Protein AF-A0A453D3Y8-F1 (afdb_monomer)

Sequence (271 aa):
DGGGDEEGGKVVGELAPGEIAVLLSMCWVMAWSGLAPRVSGGEEGGKGEPVLLPDVSHLVLSALVSAGAVADDDGVWGWEVSSAGKGVSVQEFTSWVISTVPGLGNCLSRYVQDRFRSSEADPAKESSVSTGNTTFDTSDAYLLTRGRAWSISLSVRNTLSEKFLSASVIGMDTEDLLYRSSLHGKGLSRFWSCVEGYKGPALILISAFSKAGSDNVDAGRKWGLGVLTEDGFENKDTFYGSSGFLCATYPIFRMLLPSGMTFVGYVLCHI

Organism: Aegilops tauschii subsp. strangulata (NCBI:txid200361)

Secondary structure (DSSP, 8-state):
-------------EE-HHHHHHHHHHHHHHHHGGGGGGTT-S-TT--PPP-PPPP-HHHHHHHHHHTTSS-SHHHHHT--TTS-PPPEEHHHHHHHHHHH-GGGGGHHHHHHHHHHHHHHS-SS---------PPP---TT-SS-HHHHHHHHHH--STHHHHHHHHHHH---GGG----HHHH-SSHHHHHHHHTT--S-EEEEEEEEE--SSS-GGG-EEEEEEEEESS----EEEEE-S-EEEEEEESS-EEE-------S-SEEE--

Mean predicted aligned error: 11.23 Å

pLDDT: mean 76.73, std 18.71, range [35.75, 95.5]

InterPro domains:
  IPR006571 TLDc domain [PF07534] (172-262)

Structure (mmCIF, N/CA/C/O backbone):
data_AF-A0A453D3Y8-F1
#
_entry.id   AF-A0A453D3Y8-F1
#
loop_
_atom_site.group_PDB
_atom_site.id
_atom_site.type_symbol
_atom_site.label_atom_id
_atom_site.label_alt_id
_atom_site.label_comp_id
_atom_site.label_asym_id
_atom_site.label_entity_id
_atom_site.label_seq_id
_atom_site.pdbx_PDB_ins_code
_atom_site.Cartn_x
_atom_site.Cartn_y
_atom_site.Cartn_z
_atom_site.occupancy
_atom_site.B_iso_or_equiv
_atom_site.auth_seq_id
_atom_site.auth_comp_id
_atom_site.auth_asym_id
_atom_site.auth_atom_id
_atom_site.pdbx_PDB_model_num
ATOM 1 N N . ASP A 1 1 ? 1.997 4.186 54.623 1.00 42.94 1 ASP A N 1
ATOM 2 C CA . ASP A 1 1 ? 1.214 3.168 53.915 1.00 42.94 1 ASP A CA 1
ATOM 3 C C . ASP A 1 1 ? 0.097 3.881 53.180 1.00 42.94 1 ASP A C 1
ATOM 5 O O . ASP A 1 1 ? -0.538 4.735 53.789 1.00 42.94 1 ASP A O 1
ATOM 9 N N . GLY A 1 2 ? -0.033 3.650 51.878 1.00 37.66 2 GLY A N 1
ATOM 10 C CA . GLY A 1 2 ? -0.912 4.424 50.995 1.00 37.66 2 GLY A CA 1
ATOM 11 C C . GLY A 1 2 ? -0.238 4.759 49.667 1.00 37.66 2 GLY A C 1
ATOM 12 O O . GLY A 1 2 ? -0.027 5.929 49.361 1.00 37.66 2 GLY A O 1
ATOM 13 N N . GLY A 1 3 ? 0.159 3.724 48.922 1.00 36.06 3 GLY A N 1
ATOM 14 C CA . GLY A 1 3 ? 0.506 3.860 47.511 1.00 36.06 3 GLY A CA 1
ATOM 15 C C . GLY A 1 3 ? -0.772 4.104 46.715 1.00 36.06 3 GLY A C 1
ATOM 16 O O . GLY A 1 3 ? -1.724 3.340 46.841 1.00 36.06 3 GLY A O 1
ATOM 17 N N . GLY A 1 4 ? -0.807 5.203 45.966 1.00 39.00 4 GLY A N 1
ATOM 18 C CA . GLY A 1 4 ? -1.858 5.456 44.992 1.00 39.00 4 GLY A CA 1
ATOM 19 C C . GLY A 1 4 ? -1.663 4.537 43.794 1.00 39.00 4 GLY A C 1
ATOM 20 O O . GLY A 1 4 ? -0.583 4.524 43.204 1.00 39.00 4 GLY A O 1
ATOM 21 N N . ASP A 1 5 ? -2.701 3.776 43.464 1.00 44.72 5 ASP A N 1
ATOM 22 C CA . ASP A 1 5 ? -2.803 3.046 42.208 1.00 44.72 5 ASP A CA 1
ATOM 23 C C . ASP A 1 5 ? -2.804 4.048 41.045 1.00 44.72 5 ASP A C 1
ATOM 25 O O . ASP A 1 5 ? -3.811 4.690 40.743 1.00 44.72 5 ASP A O 1
ATOM 29 N N . GLU A 1 6 ? -1.666 4.173 40.366 1.00 48.00 6 GLU A N 1
ATOM 30 C CA . GLU A 1 6 ? -1.619 4.624 38.976 1.00 48.00 6 GLU A CA 1
ATOM 31 C C . GLU A 1 6 ? -2.052 3.459 38.075 1.00 48.00 6 GLU A C 1
ATOM 33 O O . GLU A 1 6 ? -1.259 2.894 37.322 1.00 48.00 6 GLU A O 1
ATOM 38 N N . GLU A 1 7 ? -3.325 3.067 38.141 1.00 48.34 7 GLU A N 1
ATOM 39 C CA . GLU A 1 7 ? -3.899 2.189 37.122 1.00 48.34 7 GLU A CA 1
ATOM 40 C C . GLU A 1 7 ? -4.252 3.053 35.902 1.00 48.34 7 GLU A C 1
ATOM 42 O O . GLU A 1 7 ? -5.387 3.478 35.682 1.00 48.34 7 GLU A O 1
ATOM 47 N N . GLY A 1 8 ? -3.219 3.396 35.126 1.00 49.25 8 GLY A N 1
ATOM 48 C CA . GLY A 1 8 ? -3.374 4.027 33.821 1.00 49.25 8 GLY A CA 1
ATOM 49 C C . GLY A 1 8 ? -4.304 3.172 32.963 1.00 49.25 8 GLY A C 1
ATOM 50 O O . GLY A 1 8 ? -3.977 2.028 32.653 1.00 49.25 8 GLY A O 1
ATOM 51 N N . GLY A 1 9 ? -5.479 3.719 32.634 1.00 51.41 9 GLY A N 1
ATOM 52 C CA . GLY A 1 9 ? -6.609 3.004 32.039 1.00 51.41 9 GLY A CA 1
ATOM 53 C C . GLY A 1 9 ? -6.205 2.042 30.924 1.00 51.41 9 GLY A C 1
ATOM 54 O O . GLY A 1 9 ? -5.908 2.452 29.800 1.00 51.41 9 GLY A O 1
ATOM 55 N N . LYS A 1 10 ? -6.207 0.744 31.235 1.00 59.09 10 LYS A N 1
ATOM 56 C CA . LYS A 1 10 ? -5.952 -0.313 30.259 1.00 59.09 10 LYS A CA 1
ATOM 57 C C . LYS A 1 10 ? -7.093 -0.291 29.247 1.00 59.09 10 LYS A C 1
ATOM 59 O O . LYS A 1 10 ? -8.253 -0.443 29.617 1.00 59.09 10 LYS A O 1
ATOM 64 N N . VAL A 1 11 ? -6.780 -0.080 27.973 1.00 60.47 11 VAL A N 1
ATOM 65 C CA . VAL A 1 11 ? -7.781 -0.127 26.903 1.00 60.47 11 VAL A CA 1
ATOM 66 C C . VAL A 1 11 ? -8.260 -1.574 26.776 1.00 60.47 11 VAL A C 1
ATOM 68 O O . VAL A 1 11 ? -7.539 -2.431 26.268 1.00 60.47 11 VAL A O 1
ATOM 71 N N . VAL A 1 12 ? -9.450 -1.860 27.307 1.00 74.88 12 VAL A N 1
ATOM 72 C CA . VAL A 1 12 ? -10.084 -3.183 27.252 1.00 74.88 12 VAL A CA 1
ATOM 73 C C . VAL A 1 12 ? -11.019 -3.219 26.047 1.00 74.88 12 VAL A C 1
ATOM 75 O O . VAL A 1 12 ? -11.959 -2.434 25.968 1.00 74.88 12 VAL A O 1
ATOM 78 N N . GLY A 1 13 ? -10.754 -4.122 25.106 1.00 83.62 13 GLY A N 1
ATOM 79 C CA . GLY A 1 13 ? -11.597 -4.339 23.934 1.00 83.62 13 GLY A CA 1
ATOM 80 C C . GLY A 1 13 ? -10.924 -5.240 22.904 1.00 83.62 13 GLY A C 1
ATOM 81 O O . GLY A 1 13 ? -9.695 -5.255 22.789 1.00 83.62 13 GLY A O 1
ATOM 82 N N . GLU A 1 14 ? -11.739 -5.970 22.153 1.00 90.38 14 GLU A N 1
ATOM 83 C CA . GLU A 1 14 ? -11.329 -6.740 20.979 1.00 90.38 14 GLU A CA 1
ATOM 84 C C . GLU A 1 14 ? -12.048 -6.186 19.750 1.00 90.38 14 GLU A C 1
ATOM 86 O O . GLU A 1 14 ? -13.184 -5.729 19.851 1.00 90.38 14 GLU A O 1
ATOM 91 N N . LEU A 1 15 ? -11.367 -6.213 18.610 1.00 90.50 15 LEU A N 1
ATOM 92 C CA . LEU A 1 15 ? -11.889 -5.821 17.310 1.00 90.50 15 LEU A CA 1
ATOM 93 C C . LEU A 1 15 ? -12.029 -7.068 16.443 1.00 90.50 15 LEU A C 1
ATOM 95 O O . LEU A 1 15 ? -11.051 -7.779 16.191 1.00 90.50 15 LEU A O 1
ATOM 99 N N . ALA A 1 16 ? -13.239 -7.322 15.960 1.00 90.94 16 ALA A N 1
ATOM 100 C CA . ALA A 1 16 ? -13.485 -8.346 14.960 1.00 90.94 16 ALA A CA 1
ATOM 101 C C . ALA A 1 16 ? -12.912 -7.916 13.590 1.00 90.94 16 ALA A C 1
ATOM 103 O O . ALA A 1 16 ? -12.848 -6.720 13.290 1.00 90.94 16 ALA A O 1
ATOM 104 N N . PRO A 1 17 ? -12.558 -8.860 12.696 1.00 90.31 17 PRO A N 1
ATOM 105 C CA . PRO A 1 17 ? -12.027 -8.530 11.369 1.00 90.31 17 PRO A CA 1
ATOM 106 C C . PRO A 1 17 ? -12.910 -7.570 10.552 1.00 90.31 17 PRO A C 1
ATOM 108 O O . PRO A 1 17 ? -12.403 -6.665 9.889 1.00 90.31 17 PRO A O 1
ATOM 111 N N . GLY A 1 18 ? -14.235 -7.727 10.641 1.00 90.00 18 GLY A N 1
ATOM 112 C CA . GLY A 1 18 ? -15.192 -6.831 9.987 1.00 90.00 18 GLY A CA 1
ATOM 113 C C . GLY A 1 18 ? -15.178 -5.408 10.554 1.00 90.00 18 GLY A C 1
ATOM 114 O O . GLY A 1 18 ? -15.282 -4.447 9.797 1.00 90.00 18 GLY A O 1
ATOM 115 N N . GLU A 1 19 ? -14.980 -5.249 11.864 1.00 91.88 19 GLU A N 1
ATOM 116 C CA . GLU A 1 19 ? -14.872 -3.931 12.507 1.00 91.88 19 GLU A CA 1
ATOM 117 C C . GLU A 1 19 ? -13.584 -3.220 12.084 1.00 91.88 19 GLU A C 1
ATOM 119 O O . GLU A 1 19 ? -13.608 -2.025 11.790 1.00 91.88 19 GLU A O 1
ATOM 124 N N . ILE A 1 20 ? -12.479 -3.966 11.957 1.00 93.31 20 ILE A N 1
ATOM 125 C CA . ILE A 1 20 ? -11.224 -3.447 11.399 1.00 93.31 20 ILE A CA 1
ATOM 126 C C . ILE A 1 20 ? -11.443 -2.976 9.955 1.00 93.31 20 ILE A C 1
ATOM 128 O O . ILE A 1 20 ? -11.023 -1.874 9.603 1.00 93.31 20 ILE A O 1
ATOM 132 N N . ALA A 1 21 ? -12.131 -3.762 9.120 1.00 92.38 21 ALA A N 1
ATOM 133 C CA . ALA A 1 21 ? -12.419 -3.390 7.733 1.00 92.38 21 ALA A CA 1
ATOM 134 C C . ALA A 1 21 ? -13.265 -2.105 7.627 1.00 92.38 21 ALA A C 1
ATOM 136 O O . ALA A 1 21 ? -12.974 -1.233 6.801 1.00 92.38 21 ALA A O 1
ATOM 137 N N . VAL A 1 22 ? -14.283 -1.956 8.483 1.00 92.75 22 VAL A N 1
ATOM 138 C CA . VAL A 1 22 ? -15.116 -0.743 8.553 1.00 92.75 22 VAL A CA 1
ATOM 139 C C . VAL A 1 22 ? -14.291 0.456 9.014 1.00 92.75 22 VAL A C 1
ATOM 141 O O . VAL A 1 22 ? -14.337 1.501 8.366 1.00 92.75 22 VAL A O 1
ATOM 144 N N . LEU A 1 23 ? -13.488 0.307 10.073 1.00 94.62 23 LEU A N 1
ATOM 145 C CA . LEU A 1 23 ? -12.608 1.367 10.567 1.00 94.62 23 LEU A CA 1
ATOM 146 C C . LEU A 1 23 ? -11.634 1.836 9.481 1.00 94.62 23 LEU A C 1
ATOM 148 O O . LEU A 1 23 ? -11.499 3.035 9.246 1.00 94.62 23 LEU A O 1
ATOM 152 N N . LEU A 1 24 ? -10.992 0.899 8.781 1.00 95.50 24 LEU A N 1
ATOM 153 C CA . LEU A 1 24 ? -10.102 1.203 7.664 1.00 95.50 24 LEU A CA 1
ATOM 154 C C . LEU A 1 24 ? -10.844 1.963 6.555 1.00 95.50 24 LEU A C 1
ATOM 156 O O . LEU A 1 24 ? -10.376 3.005 6.102 1.00 95.50 24 LEU A O 1
ATOM 160 N N . SER A 1 25 ? -12.038 1.512 6.177 1.00 92.56 25 SER A N 1
ATOM 161 C CA . SER A 1 25 ? -12.865 2.191 5.171 1.00 92.56 25 SER A CA 1
ATOM 162 C C . SER A 1 25 ? -13.220 3.624 5.587 1.00 92.56 25 SER A C 1
ATOM 164 O O . SER A 1 25 ? -13.117 4.549 4.781 1.00 92.56 25 SER A O 1
ATOM 166 N N . MET A 1 26 ? -13.572 3.839 6.859 1.00 93.56 26 MET A N 1
ATOM 167 C CA . MET A 1 26 ? -13.830 5.174 7.410 1.00 93.56 26 MET A CA 1
ATOM 168 C C . MET A 1 26 ? -12.579 6.057 7.365 1.00 93.56 26 MET A C 1
ATOM 170 O O . MET A 1 26 ? -12.650 7.209 6.939 1.00 93.56 26 MET A O 1
ATOM 174 N N . CYS A 1 27 ? -11.424 5.524 7.771 1.00 95.25 27 CYS A N 1
ATOM 175 C CA . CYS A 1 27 ? -10.148 6.232 7.708 1.00 95.25 27 CYS A CA 1
ATOM 176 C C . CYS A 1 27 ? -9.771 6.617 6.278 1.00 95.25 27 CYS A C 1
ATOM 178 O O . CYS A 1 27 ? -9.293 7.730 6.060 1.00 95.25 27 CYS A O 1
ATOM 180 N N . TRP A 1 28 ? -10.018 5.739 5.307 1.00 94.44 28 TRP A N 1
ATOM 181 C CA . TRP A 1 28 ? -9.808 6.050 3.901 1.00 94.44 28 TRP A CA 1
ATOM 182 C C . TRP A 1 28 ? -10.674 7.235 3.462 1.00 94.44 28 TRP A C 1
ATOM 184 O O . TRP A 1 28 ? -10.126 8.226 2.985 1.00 94.44 28 TRP A O 1
ATOM 194 N N . VAL A 1 29 ? -11.991 7.193 3.715 1.00 91.25 29 VAL A N 1
ATOM 195 C CA . VAL A 1 29 ? -12.916 8.301 3.399 1.00 91.25 29 VAL A CA 1
ATOM 196 C C . VAL A 1 29 ? -12.469 9.616 4.038 1.00 91.25 29 VAL A C 1
ATOM 198 O O . VAL A 1 29 ? -12.440 10.651 3.374 1.00 91.25 29 VAL A O 1
ATOM 201 N N . MET A 1 30 ? -12.068 9.578 5.310 1.00 92.25 30 MET A N 1
ATOM 202 C CA . MET A 1 30 ? -11.547 10.752 6.015 1.00 92.25 30 MET A CA 1
ATOM 203 C C . MET A 1 30 ? -10.255 11.292 5.392 1.00 92.25 30 MET A C 1
ATOM 205 O O . MET A 1 30 ? -10.064 12.504 5.334 1.00 92.25 30 MET A O 1
ATOM 209 N N . ALA A 1 31 ? -9.368 10.416 4.916 1.00 90.69 31 ALA A N 1
ATOM 210 C CA . ALA A 1 31 ? -8.088 10.819 4.348 1.00 90.69 31 ALA A CA 1
ATOM 211 C C . ALA A 1 31 ? -8.240 11.569 3.019 1.00 90.69 31 ALA A C 1
ATOM 213 O O . ALA A 1 31 ? -7.494 12.517 2.776 1.00 90.69 31 ALA A O 1
ATOM 214 N N . TRP A 1 32 ? -9.185 11.167 2.161 1.00 85.69 32 TRP A N 1
ATOM 215 C CA . TRP A 1 32 ? -9.336 11.774 0.836 1.00 85.69 32 TRP A CA 1
ATOM 216 C C . TRP A 1 32 ? -10.454 12.807 0.715 1.00 85.69 32 TRP A C 1
ATOM 218 O O . TRP A 1 32 ? -10.525 13.478 -0.312 1.00 85.69 32 TRP A O 1
ATOM 228 N N . SER A 1 33 ? -11.301 13.006 1.727 1.00 81.19 33 SER A N 1
ATOM 229 C CA . SER A 1 33 ? -12.448 13.921 1.618 1.00 81.19 33 SER A CA 1
ATOM 230 C C . SER A 1 33 ? -12.075 15.353 1.207 1.00 81.19 33 SER A C 1
ATOM 232 O O . SER A 1 33 ? -12.865 16.019 0.545 1.00 81.19 33 SER A O 1
ATOM 234 N N . GLY A 1 34 ? -10.880 15.835 1.571 1.00 70.06 34 GLY A N 1
ATOM 235 C CA . GLY A 1 34 ? -10.374 17.151 1.155 1.00 70.06 34 GLY A CA 1
ATOM 236 C C . GLY A 1 34 ? -9.913 17.227 -0.308 1.00 70.06 34 GLY A C 1
ATOM 237 O O . GLY A 1 34 ? -9.811 18.316 -0.866 1.00 70.06 34 GLY A O 1
ATOM 238 N N . LEU A 1 35 ? -9.669 16.085 -0.962 1.00 69.00 35 LEU A N 1
ATOM 239 C CA . LEU A 1 35 ? -9.285 15.988 -2.379 1.00 69.00 35 LEU A CA 1
ATOM 240 C C . LEU A 1 35 ? -10.500 16.046 -3.327 1.00 69.00 35 LEU A C 1
ATOM 242 O O . LEU A 1 35 ? -10.333 16.260 -4.530 1.00 69.00 35 LEU A O 1
ATOM 246 N N . ALA A 1 36 ? -11.721 15.915 -2.790 1.00 55.84 36 ALA A N 1
ATOM 247 C CA . ALA A 1 36 ? -12.983 15.879 -3.532 1.00 55.84 36 ALA A CA 1
ATOM 248 C C . ALA A 1 36 ? -13.222 17.037 -4.535 1.00 55.84 36 ALA A C 1
ATOM 250 O O . ALA A 1 36 ? -13.780 16.758 -5.597 1.00 55.84 36 ALA A O 1
ATOM 251 N N . PRO A 1 37 ? -12.756 18.292 -4.330 1.00 47.41 37 PRO A N 1
ATOM 252 C CA . PRO A 1 37 ? -12.982 19.360 -5.310 1.00 47.41 37 PRO A CA 1
ATOM 253 C C . PRO A 1 37 ? -12.227 19.178 -6.636 1.00 47.41 37 PRO A C 1
ATOM 255 O O . PRO A 1 37 ? -12.495 19.907 -7.588 1.00 47.41 37 PRO A O 1
ATOM 258 N N . ARG A 1 38 ? -11.256 18.252 -6.716 1.00 45.62 38 ARG A N 1
ATOM 259 C CA . ARG A 1 38 ? -10.439 18.034 -7.925 1.00 45.62 38 ARG A CA 1
ATOM 260 C C . ARG A 1 38 ? -10.884 16.852 -8.783 1.00 45.62 38 ARG A C 1
ATOM 262 O O . ARG A 1 38 ? -10.429 16.738 -9.914 1.00 45.62 38 ARG A O 1
ATOM 269 N N . VAL A 1 39 ? -11.788 16.011 -8.280 1.00 44.38 39 VAL A N 1
ATOM 270 C CA . VAL A 1 39 ? -12.269 14.810 -8.989 1.00 44.38 39 VAL A CA 1
ATOM 271 C C . VAL A 1 39 ? -13.438 15.132 -9.938 1.00 44.38 39 VAL A C 1
ATOM 273 O O . VAL A 1 39 ? -13.737 14.354 -10.834 1.00 44.38 39 VAL A O 1
ATOM 276 N N . SER A 1 40 ? -14.056 16.314 -9.819 1.00 36.25 40 SER A N 1
ATOM 277 C CA . SER A 1 40 ? -15.162 16.771 -10.681 1.00 36.25 40 SER A CA 1
ATOM 278 C C . SER A 1 40 ? -14.764 17.862 -11.689 1.00 36.25 40 SER A C 1
ATOM 280 O O . SER A 1 40 ? -15.615 18.611 -12.160 1.00 36.25 40 SER A O 1
ATOM 282 N N . GLY A 1 41 ? -13.471 18.014 -11.989 1.00 35.97 41 GLY A N 1
ATOM 283 C CA . GLY A 1 41 ? -12.942 19.060 -12.876 1.00 35.97 41 GLY A CA 1
ATOM 284 C C . GLY A 1 41 ? -13.103 18.793 -14.377 1.00 35.97 41 GLY A C 1
ATOM 285 O O . GLY A 1 41 ? -12.298 19.296 -15.155 1.00 35.97 41 GLY A O 1
ATOM 286 N N . GLY A 1 42 ? -14.092 17.997 -14.784 1.00 38.09 42 GLY A N 1
ATOM 287 C CA . GLY A 1 42 ? -14.379 17.678 -16.180 1.00 38.09 42 GLY A CA 1
ATOM 288 C C . GLY A 1 42 ? -15.878 17.749 -16.449 1.00 38.09 42 GLY A C 1
ATOM 289 O O . GLY A 1 42 ? -16.627 16.921 -15.949 1.00 38.09 42 GLY A O 1
ATOM 290 N N . GLU A 1 43 ? -16.257 18.747 -17.246 1.00 35.75 43 GLU A N 1
ATOM 291 C CA . GLU A 1 43 ? -17.561 18.963 -17.888 1.00 35.75 43 GLU A CA 1
ATOM 292 C C . GLU A 1 43 ? -18.754 19.330 -16.983 1.00 35.75 43 GLU A C 1
ATOM 294 O O . GLU A 1 43 ? -19.282 18.547 -16.191 1.00 35.75 43 GLU A O 1
ATOM 299 N N . GLU A 1 44 ? -19.241 20.562 -17.186 1.00 38.47 44 GLU A N 1
ATOM 300 C CA . GLU A 1 44 ? -20.612 20.966 -16.873 1.00 38.47 44 GLU A CA 1
ATOM 301 C C . GLU A 1 44 ? -21.593 19.891 -17.373 1.00 38.47 44 GLU A C 1
ATOM 303 O O . GLU A 1 44 ? -21.812 19.739 -18.571 1.00 38.47 44 GLU A O 1
ATOM 308 N N . GLY A 1 45 ? -22.187 19.139 -16.441 1.00 37.97 45 GLY A N 1
ATOM 309 C CA . GLY A 1 45 ? -23.284 18.206 -16.719 1.00 37.97 45 GLY A CA 1
ATOM 310 C C . GLY A 1 45 ? -22.980 16.713 -16.550 1.00 37.97 45 GLY A C 1
ATOM 311 O O . GLY A 1 45 ? -23.909 15.910 -16.645 1.00 37.97 45 GLY A O 1
ATOM 312 N N . GLY A 1 46 ? -21.740 16.312 -16.254 1.00 37.53 46 GLY A N 1
ATOM 313 C CA . GLY A 1 46 ? -21.392 14.904 -16.036 1.00 37.53 46 GLY A CA 1
ATOM 314 C C . GLY A 1 46 ? -21.736 14.405 -14.627 1.00 37.53 46 GLY A C 1
ATOM 315 O O . GLY A 1 46 ? -21.251 14.944 -13.634 1.00 37.53 46 GLY A O 1
ATOM 316 N N . LYS A 1 47 ? -22.540 13.337 -14.509 1.00 41.94 47 LYS A N 1
ATOM 317 C CA . LYS A 1 47 ? -22.612 12.526 -13.277 1.00 41.94 47 LYS A CA 1
ATOM 318 C C . LYS A 1 47 ? -21.190 12.051 -12.955 1.00 41.94 47 LYS A C 1
ATOM 320 O O . LYS A 1 47 ? -20.663 11.230 -13.698 1.00 41.94 47 LYS A O 1
ATOM 325 N N . GLY A 1 48 ? -20.585 12.564 -11.882 1.00 51.09 48 GLY A N 1
ATOM 326 C CA . GLY A 1 48 ? -19.267 12.109 -11.433 1.00 51.09 48 GLY A CA 1
ATOM 327 C C . GLY A 1 48 ? -19.250 10.590 -11.261 1.00 51.09 48 GLY A C 1
ATOM 328 O O . GLY A 1 48 ? -20.221 10.018 -10.752 1.00 51.09 48 GLY A O 1
ATOM 329 N N . GLU A 1 49 ? -18.182 9.938 -11.723 1.00 54.88 49 GLU A N 1
ATOM 330 C CA . GLU A 1 49 ? -18.037 8.494 -11.554 1.00 54.88 49 GLU A CA 1
ATOM 331 C C . GLU A 1 49 ? -18.103 8.113 -10.067 1.00 54.88 49 GLU A C 1
ATOM 333 O O . GLU A 1 49 ? -17.557 8.823 -9.213 1.00 54.88 49 GLU A O 1
ATOM 338 N N . PRO A 1 50 ? -18.772 6.995 -9.729 1.00 63.47 50 PRO A N 1
ATOM 339 C CA . PRO A 1 50 ? -18.849 6.541 -8.355 1.00 63.47 50 PRO A CA 1
ATOM 340 C C . PRO A 1 50 ? -17.450 6.175 -7.856 1.00 63.47 50 PRO A C 1
ATOM 342 O O . PRO A 1 50 ? -16.755 5.332 -8.423 1.00 63.47 50 PRO A O 1
ATOM 345 N N . VAL A 1 51 ? -17.046 6.793 -6.750 1.00 72.44 51 VAL A N 1
ATOM 346 C CA . VAL A 1 51 ? -15.801 6.454 -6.063 1.00 72.44 51 VAL A CA 1
ATOM 347 C C . VAL A 1 51 ? -15.907 5.019 -5.527 1.00 72.44 51 VAL A C 1
ATOM 349 O O . VAL A 1 51 ? -16.702 4.753 -4.624 1.00 72.44 51 VAL A O 1
ATOM 352 N N . LEU A 1 52 ? -15.127 4.092 -6.098 1.00 80.88 52 LEU A N 1
ATOM 353 C CA . LEU A 1 52 ? -15.080 2.691 -5.662 1.00 80.88 52 LEU A CA 1
ATOM 354 C C . LEU A 1 52 ? -14.294 2.555 -4.358 1.00 80.88 52 LEU A C 1
ATOM 356 O O . LEU A 1 52 ? -13.199 3.110 -4.234 1.00 80.88 52 LEU A O 1
ATOM 360 N N . LEU A 1 53 ? -14.843 1.785 -3.417 1.00 84.94 53 LEU A N 1
ATOM 361 C CA . LEU A 1 53 ? -14.191 1.486 -2.149 1.00 84.94 53 LEU A CA 1
ATOM 362 C C . LEU A 1 53 ? -12.954 0.602 -2.402 1.00 84.94 53 LEU A C 1
ATOM 364 O O . LEU A 1 53 ? -13.068 -0.406 -3.106 1.00 84.94 53 LEU A O 1
ATOM 368 N N . PRO A 1 54 ? -11.776 0.948 -1.853 1.00 89.31 54 PRO A N 1
ATOM 369 C CA . PRO A 1 54 ? -10.597 0.108 -1.980 1.00 89.31 54 PRO A CA 1
ATOM 370 C C . PRO A 1 54 ? -10.804 -1.223 -1.253 1.00 89.31 54 PRO A C 1
ATOM 372 O O . PRO A 1 54 ? -11.341 -1.261 -0.147 1.00 89.31 54 PRO A O 1
ATOM 375 N N . ASP A 1 55 ? -10.314 -2.313 -1.841 1.00 89.69 55 ASP A N 1
ATOM 376 C CA . ASP A 1 55 ? -10.173 -3.577 -1.120 1.00 89.69 55 ASP A CA 1
ATOM 377 C C . ASP A 1 55 ? -9.113 -3.431 -0.014 1.00 89.69 55 ASP A C 1
ATOM 379 O O . ASP A 1 55 ? -7.962 -3.086 -0.284 1.00 89.69 55 ASP A O 1
ATOM 383 N N . VAL A 1 56 ? -9.508 -3.669 1.236 1.00 92.25 56 VAL A N 1
ATOM 384 C CA . VAL A 1 56 ? -8.651 -3.556 2.429 1.00 92.25 56 VAL A CA 1
ATOM 385 C C . VAL A 1 56 ? -8.330 -4.913 3.055 1.00 92.25 56 VAL A C 1
ATOM 387 O O . VAL A 1 56 ? -7.737 -4.970 4.133 1.00 92.25 56 VAL A O 1
ATOM 390 N N . SER A 1 57 ? -8.693 -6.014 2.391 1.00 90.75 57 SER A N 1
ATOM 391 C CA . SER A 1 57 ? -8.540 -7.380 2.905 1.00 90.75 57 SER A CA 1
ATOM 392 C C . SER A 1 57 ? -7.098 -7.690 3.319 1.00 90.75 57 SER A C 1
ATOM 394 O O . SER A 1 57 ? -6.857 -8.264 4.380 1.00 90.75 57 SER A O 1
ATOM 396 N N . HIS A 1 58 ? -6.118 -7.223 2.543 1.00 91.50 58 HIS A N 1
ATOM 397 C CA . HIS A 1 58 ? -4.688 -7.406 2.818 1.00 91.50 58 HIS A CA 1
ATOM 398 C C . HIS A 1 58 ? -4.180 -6.625 4.042 1.00 91.50 58 HIS A C 1
ATOM 400 O O . HIS A 1 58 ? -3.198 -7.040 4.663 1.00 91.50 58 HIS A O 1
ATOM 406 N N . LEU A 1 59 ? -4.833 -5.516 4.415 1.00 94.56 59 LEU A N 1
ATOM 407 C CA . LEU A 1 59 ? -4.550 -4.774 5.652 1.00 94.56 59 LEU A CA 1
ATOM 408 C C . LEU A 1 59 ? -5.187 -5.447 6.869 1.00 94.56 59 LEU A C 1
ATOM 410 O O . LEU A 1 59 ? -4.536 -5.570 7.903 1.00 94.56 59 LEU A O 1
ATOM 414 N N . VAL A 1 60 ? -6.428 -5.921 6.741 1.00 93.50 60 VAL A N 1
ATOM 415 C CA . VAL A 1 60 ? -7.110 -6.659 7.816 1.00 93.50 60 VAL A CA 1
ATOM 416 C C . VAL A 1 60 ? -6.332 -7.932 8.150 1.00 93.50 60 VAL A C 1
ATOM 418 O O . VAL A 1 60 ? -6.006 -8.172 9.312 1.00 93.50 60 VAL A O 1
ATOM 421 N N . LEU A 1 61 ? -5.948 -8.703 7.130 1.00 91.50 61 LEU A N 1
ATOM 422 C CA . LEU A 1 61 ? -5.137 -9.905 7.307 1.00 91.50 61 LEU A CA 1
ATOM 423 C C . LEU A 1 61 ? -3.754 -9.587 7.895 1.00 91.50 61 LEU A C 1
ATOM 425 O O . LEU A 1 61 ? -3.258 -10.331 8.737 1.00 91.50 61 LEU A O 1
ATOM 429 N N . SER A 1 62 ? -3.156 -8.449 7.523 1.00 93.19 62 SER A N 1
ATOM 430 C CA . SER A 1 62 ? -1.913 -7.963 8.138 1.00 93.19 62 SER A CA 1
ATOM 431 C C . SER A 1 62 ? -2.045 -7.737 9.641 1.00 93.19 62 SER A C 1
ATOM 433 O O . SER A 1 62 ? -1.197 -8.201 10.406 1.00 93.19 62 SER A O 1
ATOM 435 N N . ALA A 1 63 ? -3.120 -7.075 10.074 1.00 93.56 63 ALA A N 1
ATOM 436 C CA . ALA A 1 63 ? -3.377 -6.831 11.488 1.00 93.56 63 ALA A CA 1
ATOM 437 C C . ALA A 1 63 ? -3.582 -8.143 12.263 1.00 93.56 63 ALA A C 1
ATOM 439 O O . ALA A 1 63 ? -2.992 -8.330 13.328 1.00 93.56 63 ALA A O 1
ATOM 440 N N . LEU A 1 64 ? -4.352 -9.081 11.699 1.00 91.38 64 LEU A N 1
ATOM 441 C CA . LEU A 1 64 ? -4.617 -10.389 12.306 1.00 91.38 64 LEU A CA 1
ATOM 442 C C . LEU A 1 64 ? -3.344 -11.227 12.472 1.00 91.38 64 LEU A C 1
ATOM 444 O O . LEU A 1 64 ? -3.108 -11.792 13.540 1.00 91.38 64 LEU A O 1
ATOM 448 N N . VAL A 1 65 ? -2.502 -11.283 11.439 1.00 91.00 65 VAL A N 1
ATOM 449 C CA . VAL A 1 65 ? -1.223 -12.008 11.487 1.00 91.00 65 VAL A CA 1
ATOM 450 C C . VAL A 1 65 ? -0.262 -11.347 12.470 1.00 91.00 65 VAL A C 1
ATOM 452 O O . VAL A 1 65 ? 0.407 -12.037 13.235 1.00 91.00 65 VAL A O 1
ATOM 455 N N . SER A 1 66 ? -0.224 -10.012 12.518 1.00 90.94 66 SER A N 1
ATOM 456 C CA . SER A 1 66 ? 0.606 -9.287 13.485 1.00 90.94 66 SER A CA 1
ATOM 457 C C . SER A 1 66 ? 0.200 -9.545 14.940 1.00 90.94 66 SER A C 1
ATOM 459 O O . SER A 1 66 ? 1.056 -9.475 15.818 1.00 90.94 66 SER A O 1
ATOM 461 N N . ALA A 1 67 ? -1.077 -9.836 15.193 1.00 89.69 67 ALA A N 1
ATOM 462 C CA . ALA A 1 67 ? -1.604 -10.198 16.507 1.00 89.69 67 ALA A CA 1
ATOM 463 C C . ALA A 1 67 ? -1.515 -11.707 16.813 1.00 89.69 67 ALA A C 1
ATOM 465 O O . ALA A 1 67 ? -1.942 -12.155 17.873 1.00 89.69 67 ALA A O 1
ATOM 466 N N . GLY A 1 68 ? -1.017 -12.526 15.878 1.00 85.06 68 GLY A N 1
ATOM 467 C CA . GLY A 1 68 ? -1.026 -13.985 16.013 1.00 85.06 68 GLY A CA 1
ATOM 468 C C . GLY A 1 68 ? -2.433 -14.602 16.011 1.00 85.06 68 GLY A C 1
ATOM 469 O O . GLY A 1 68 ? -2.603 -15.742 16.442 1.00 85.06 68 GLY A O 1
ATOM 470 N N . ALA A 1 69 ? -3.449 -13.868 15.542 1.00 82.44 69 ALA A N 1
ATOM 471 C CA . ALA A 1 69 ? -4.817 -14.369 15.392 1.00 82.44 69 ALA A CA 1
ATOM 472 C C . ALA A 1 69 ? -4.950 -15.339 14.203 1.00 82.44 69 ALA A C 1
ATOM 474 O O . ALA A 1 69 ? -5.818 -16.210 14.215 1.00 82.44 69 ALA A O 1
ATOM 475 N N . VAL A 1 70 ? -4.059 -15.217 13.213 1.00 79.69 70 VAL A N 1
ATOM 476 C CA . VAL A 1 70 ? -3.854 -16.175 12.117 1.00 79.69 70 VAL A CA 1
ATOM 477 C C . VAL A 1 70 ? -2.435 -16.721 12.257 1.00 79.69 70 VAL A C 1
ATOM 479 O O . VAL A 1 70 ? -1.472 -15.962 12.166 1.00 79.69 70 VAL A O 1
ATOM 482 N N . ALA A 1 71 ? -2.321 -18.012 12.574 1.00 67.06 71 ALA A N 1
ATOM 483 C CA . ALA A 1 71 ? -1.087 -18.601 13.095 1.00 67.06 71 ALA A CA 1
ATOM 484 C C . ALA A 1 71 ? -0.234 -19.338 12.049 1.00 67.06 71 ALA A C 1
ATOM 486 O O . ALA A 1 71 ? 0.965 -19.504 12.270 1.00 67.06 71 ALA A O 1
ATOM 487 N N . ASP A 1 72 ? -0.817 -19.785 10.936 1.00 72.88 72 ASP A N 1
ATOM 488 C CA . ASP A 1 72 ? -0.135 -20.584 9.919 1.00 72.88 72 ASP A CA 1
ATOM 489 C C . ASP A 1 72 ? -0.318 -20.028 8.500 1.00 72.88 72 ASP A C 1
ATOM 491 O O . ASP A 1 72 ? -1.227 -19.246 8.211 1.00 72.88 72 ASP A O 1
ATOM 495 N N . ASP A 1 73 ? 0.583 -20.434 7.600 1.00 72.31 73 ASP A N 1
ATOM 496 C CA . ASP A 1 73 ? 0.527 -20.043 6.191 1.00 72.31 73 ASP A CA 1
ATOM 497 C C . ASP A 1 73 ? -0.811 -20.465 5.568 1.00 72.31 73 ASP A C 1
ATOM 499 O O . ASP A 1 73 ? -1.403 -19.709 4.805 1.00 72.31 73 ASP A O 1
ATOM 503 N N . ASP A 1 74 ? -1.325 -21.645 5.913 1.00 69.38 74 ASP A N 1
ATOM 504 C CA . ASP A 1 74 ? -2.590 -22.162 5.383 1.00 69.38 74 ASP A CA 1
ATOM 505 C C . ASP A 1 74 ? -3.779 -21.268 5.767 1.00 69.38 74 ASP A C 1
ATOM 507 O O . ASP A 1 74 ? -4.620 -20.969 4.915 1.00 69.38 74 ASP A O 1
ATOM 511 N N . GLY A 1 75 ? -3.798 -20.752 6.998 1.00 70.19 75 GLY A N 1
ATOM 512 C CA . GLY A 1 75 ? -4.766 -19.772 7.467 1.00 70.19 75 GLY A CA 1
ATOM 513 C C . GLY A 1 75 ? -4.659 -18.424 6.758 1.00 70.19 75 GLY A C 1
ATOM 514 O O . GLY A 1 75 ? -5.678 -17.774 6.573 1.00 70.19 75 GLY A O 1
ATOM 515 N N . VAL A 1 76 ? -3.473 -18.015 6.297 1.00 75.88 76 VAL A N 1
ATOM 516 C CA . VAL A 1 76 ? -3.290 -16.791 5.490 1.00 75.88 76 VAL A CA 1
ATOM 517 C C . VAL A 1 76 ? -3.888 -16.951 4.090 1.00 75.88 76 VAL A C 1
ATOM 519 O O . VAL A 1 76 ? -4.518 -16.029 3.576 1.00 75.88 76 VAL A O 1
ATOM 522 N N . TRP A 1 77 ? -3.693 -18.111 3.459 1.00 73.06 77 TRP A N 1
ATOM 523 C CA . TRP A 1 77 ? -4.134 -18.359 2.081 1.00 73.06 77 TRP A CA 1
ATOM 524 C C . TRP A 1 77 ? -5.616 -18.727 1.961 1.00 73.06 77 TRP A C 1
ATOM 526 O O . TRP A 1 77 ? -6.197 -18.516 0.900 1.00 73.06 77 TRP A O 1
ATOM 536 N N . GLY A 1 78 ? -6.218 -19.272 3.021 1.00 66.62 78 GLY A N 1
ATOM 537 C CA . GLY A 1 78 ? -7.644 -19.610 3.088 1.00 66.62 78 GLY A CA 1
ATOM 538 C C . GLY A 1 78 ? -8.526 -18.535 3.728 1.00 66.62 78 GLY A C 1
ATOM 539 O O . GLY A 1 78 ? -9.694 -18.803 4.003 1.00 66.62 78 GLY A O 1
ATOM 540 N N . TRP A 1 79 ? -7.979 -17.353 4.026 1.00 70.19 79 TRP A N 1
ATOM 541 C CA . TRP A 1 79 ? -8.698 -16.327 4.772 1.00 70.19 79 TRP A CA 1
ATOM 542 C C . TRP A 1 79 ? -9.705 -15.558 3.909 1.00 70.19 79 TRP A C 1
ATOM 544 O O . TRP A 1 79 ? -9.353 -14.995 2.873 1.00 70.19 79 TRP A O 1
ATOM 554 N N . GLU A 1 80 ? -10.936 -15.443 4.409 1.00 64.56 80 GLU A N 1
ATOM 555 C CA . GLU A 1 80 ? -11.946 -14.513 3.903 1.00 64.56 80 GLU A CA 1
ATOM 556 C C . GLU A 1 80 ? -12.396 -13.556 5.012 1.00 64.56 80 GLU A C 1
ATOM 558 O O . GLU A 1 80 ? -12.585 -13.969 6.157 1.00 64.56 80 GLU A O 1
ATOM 563 N N . VAL A 1 81 ? -12.663 -12.292 4.666 1.00 58.94 81 VAL A N 1
ATOM 564 C CA . VAL A 1 81 ? -13.181 -11.271 5.604 1.00 58.94 81 VAL A CA 1
ATOM 565 C C . VAL A 1 81 ? -14.499 -11.718 6.260 1.00 58.94 81 VAL A C 1
ATOM 567 O O . VAL A 1 81 ? -14.764 -11.390 7.415 1.00 58.94 81 VAL A O 1
ATOM 570 N N . SER A 1 82 ? -15.321 -12.480 5.529 1.00 56.41 82 SER A N 1
ATOM 571 C CA . SER A 1 82 ? -16.597 -13.069 5.967 1.00 56.41 82 SER A CA 1
ATOM 572 C C . SER A 1 82 ? -16.441 -14.251 6.924 1.00 56.41 82 SER A C 1
ATOM 574 O O . SER A 1 82 ? -17.412 -14.629 7.583 1.00 56.41 82 SER A O 1
ATOM 576 N N . SER A 1 83 ? -15.252 -14.853 7.008 1.00 58.19 83 SER A N 1
ATOM 577 C CA . SER A 1 83 ? -14.990 -15.945 7.941 1.00 58.19 83 SER A CA 1
ATOM 578 C C . SER A 1 83 ? -14.802 -15.372 9.349 1.00 58.19 83 SER A C 1
ATOM 580 O O . SER A 1 83 ? -14.016 -14.449 9.567 1.00 58.19 83 SER A O 1
ATOM 582 N N . ALA A 1 84 ? -15.571 -15.874 10.317 1.00 52.94 84 ALA A N 1
ATOM 583 C CA . ALA A 1 84 ? -15.520 -15.431 11.708 1.00 52.94 84 ALA A CA 1
ATOM 584 C C . ALA A 1 84 ? -14.169 -15.812 12.344 1.00 52.94 84 ALA A C 1
ATOM 586 O O . ALA A 1 84 ? -14.024 -16.873 12.949 1.00 52.94 84 ALA A O 1
ATOM 587 N N . GLY A 1 85 ? -13.160 -14.963 12.153 1.00 64.19 85 GLY A N 1
ATOM 588 C CA . GLY A 1 85 ? -11.842 -15.097 12.763 1.00 64.19 85 GLY A CA 1
ATOM 589 C C . GLY A 1 85 ? -11.823 -14.605 14.210 1.00 64.19 85 GLY A C 1
ATOM 590 O O . GLY A 1 85 ? -12.641 -13.776 14.614 1.00 64.19 85 GLY A O 1
ATOM 591 N N . LYS A 1 86 ? -10.857 -15.101 14.989 1.00 75.25 86 LYS A N 1
ATOM 592 C CA . LYS A 1 86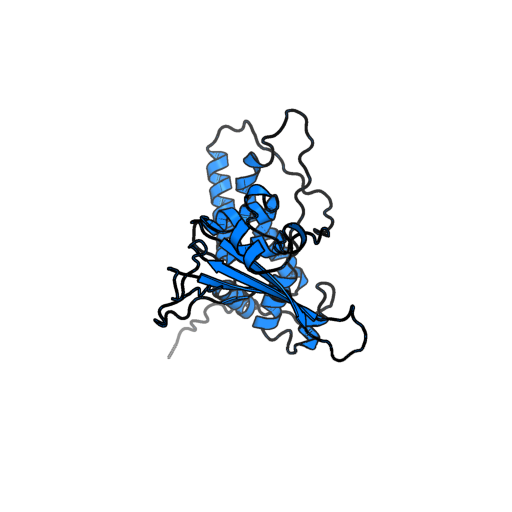 ? -10.543 -14.582 16.326 1.00 75.25 86 LYS A CA 1
ATOM 593 C C . LYS A 1 86 ? -10.265 -13.072 16.237 1.00 75.25 86 LYS A C 1
ATOM 595 O O . LYS A 1 86 ? -9.521 -12.642 15.356 1.00 75.25 86 LYS A O 1
ATOM 600 N N . GLY A 1 87 ? -10.875 -12.287 17.126 1.00 82.56 87 GLY A N 1
ATOM 601 C CA . GLY A 1 87 ? -10.649 -10.844 17.207 1.00 82.56 87 GLY A CA 1
ATOM 602 C C . GLY A 1 87 ? -9.220 -10.490 17.632 1.00 82.56 87 GLY A C 1
ATOM 603 O O . GLY A 1 87 ? -8.470 -11.336 18.123 1.00 82.56 87 GLY A O 1
ATOM 604 N N . VAL A 1 88 ? -8.850 -9.226 17.434 1.00 90.00 88 VAL A N 1
ATOM 605 C CA . VAL A 1 88 ? -7.553 -8.655 17.830 1.00 90.00 88 VAL A CA 1
ATOM 606 C C . VAL A 1 88 ? -7.777 -7.681 18.974 1.00 90.00 88 VAL A C 1
ATOM 608 O O . VAL A 1 88 ? -8.678 -6.848 18.891 1.00 90.00 88 VAL A O 1
ATOM 611 N N . SER A 1 89 ? -6.966 -7.728 20.032 1.00 92.44 89 SER A N 1
ATOM 612 C CA . SER A 1 89 ? -7.094 -6.728 21.095 1.00 92.44 89 SER A CA 1
ATOM 613 C C . SER A 1 89 ? -6.778 -5.324 20.567 1.00 92.44 89 SER A C 1
ATOM 615 O O . SER A 1 89 ? -5.926 -5.139 19.693 1.00 92.44 89 SER A O 1
ATOM 617 N N . VAL A 1 90 ? -7.416 -4.292 21.124 1.00 92.19 90 VAL A N 1
ATOM 618 C CA . VAL A 1 90 ? -7.151 -2.899 20.709 1.00 92.19 90 VAL A CA 1
ATOM 619 C C . VAL A 1 90 ? -5.667 -2.535 20.870 1.00 92.19 90 VAL A C 1
ATOM 621 O O . VAL A 1 90 ? -5.121 -1.776 20.066 1.00 92.19 90 VAL A O 1
ATOM 624 N N . GLN A 1 91 ? -4.983 -3.109 21.865 1.00 91.62 91 GLN A N 1
ATOM 625 C CA . GLN A 1 91 ? -3.549 -2.913 22.077 1.00 91.62 91 GLN A CA 1
ATOM 626 C C . GLN A 1 91 ? -2.704 -3.495 20.932 1.00 91.62 91 GLN A C 1
ATOM 628 O O . GLN A 1 91 ? -1.816 -2.811 20.420 1.00 91.62 91 GLN A O 1
ATOM 633 N N . GLU A 1 92 ? -2.979 -4.729 20.508 1.00 93.94 92 GLU A N 1
ATOM 634 C CA . GLU A 1 92 ? -2.284 -5.372 19.383 1.00 93.94 92 GLU A CA 1
ATOM 635 C C . GLU A 1 92 ? -2.552 -4.634 18.073 1.00 93.94 92 GLU A C 1
ATOM 637 O O . GLU A 1 92 ? -1.616 -4.355 17.322 1.00 93.94 92 GLU A O 1
ATOM 642 N N . PHE A 1 93 ? -3.806 -4.233 17.840 1.00 94.31 93 PHE A N 1
ATOM 643 C CA . PHE A 1 93 ? -4.171 -3.438 16.672 1.00 94.31 93 PHE A CA 1
ATOM 644 C C . PHE A 1 93 ? -3.429 -2.097 16.653 1.00 94.31 93 PHE A C 1
ATOM 646 O O . PHE A 1 93 ? -2.843 -1.723 15.640 1.00 94.31 93 PHE A O 1
ATOM 653 N N . THR A 1 94 ? -3.372 -1.395 17.787 1.00 93.50 94 THR A N 1
ATOM 654 C CA . THR A 1 94 ? -2.643 -0.122 17.905 1.00 93.50 94 THR A CA 1
ATOM 655 C C . THR A 1 94 ? -1.146 -0.308 17.637 1.00 93.50 94 THR A C 1
ATOM 657 O O . THR A 1 94 ? -0.540 0.490 16.922 1.00 93.50 94 THR A O 1
ATOM 660 N N . SER A 1 95 ? -0.546 -1.384 18.154 1.00 94.12 95 SER A N 1
ATOM 661 C CA . SER A 1 95 ? 0.859 -1.722 17.894 1.00 94.12 95 SER A CA 1
ATOM 662 C C . SER A 1 95 ? 1.117 -2.001 16.405 1.00 94.12 95 SER A C 1
ATOM 664 O O . SER A 1 95 ? 2.092 -1.507 15.826 1.00 94.12 95 SER A O 1
ATOM 666 N N . TRP A 1 96 ? 0.201 -2.716 15.744 1.00 94.94 96 TRP A N 1
ATOM 667 C CA . TRP A 1 96 ? 0.237 -2.922 14.296 1.00 94.94 96 TRP A CA 1
ATOM 668 C C . TRP A 1 96 ? 0.129 -1.600 13.518 1.00 94.94 96 TRP A C 1
ATOM 670 O O . TRP A 1 96 ? 0.929 -1.369 12.609 1.00 94.94 96 TRP A O 1
ATOM 680 N N . VAL A 1 97 ? -0.783 -0.696 13.900 1.00 95.12 97 VAL A N 1
ATOM 681 C CA . VAL A 1 97 ? -0.925 0.624 13.260 1.00 95.12 97 VAL A CA 1
ATOM 682 C C . VAL A 1 97 ? 0.382 1.408 13.339 1.00 95.12 97 VAL A C 1
ATOM 684 O O . VAL A 1 97 ? 0.878 1.873 12.315 1.00 95.12 97 VAL A O 1
ATOM 687 N N . ILE A 1 98 ? 0.972 1.522 14.531 1.00 92.50 98 ILE A N 1
ATOM 688 C CA . ILE A 1 98 ? 2.199 2.303 14.751 1.00 92.50 98 ILE A CA 1
ATOM 689 C C . ILE A 1 98 ? 3.373 1.746 13.933 1.00 92.50 98 ILE A C 1
ATOM 691 O O . ILE A 1 98 ? 4.180 2.516 13.408 1.00 92.50 98 ILE A O 1
ATOM 695 N N . SER A 1 99 ? 3.470 0.420 13.820 1.00 90.38 99 SER A N 1
ATOM 696 C CA . SER A 1 99 ? 4.589 -0.255 13.154 1.00 90.38 99 SER A CA 1
ATOM 697 C C . SER A 1 99 ? 4.433 -0.387 11.637 1.00 90.38 99 SER A C 1
ATOM 699 O O . SER A 1 99 ? 5.435 -0.338 10.926 1.00 90.38 99 SER A O 1
ATOM 701 N N . THR A 1 100 ? 3.208 -0.545 11.126 1.00 91.50 100 THR A N 1
ATOM 702 C CA . THR A 1 100 ? 2.964 -0.904 9.717 1.00 91.50 100 THR A CA 1
ATOM 703 C C . THR A 1 100 ? 2.354 0.242 8.916 1.00 91.50 100 THR A C 1
ATOM 705 O O . THR A 1 100 ? 2.809 0.526 7.807 1.00 91.50 100 THR A O 1
ATOM 708 N N . VAL A 1 101 ? 1.345 0.924 9.462 1.00 93.88 101 VAL A N 1
ATOM 709 C CA . VAL A 1 101 ? 0.562 1.963 8.766 1.00 93.88 101 VAL A CA 1
ATOM 710 C C . VAL A 1 101 ? 0.373 3.209 9.644 1.00 93.88 101 VAL A C 1
ATOM 712 O O . VAL A 1 101 ? -0.757 3.610 9.932 1.00 93.88 101 VAL A O 1
ATOM 715 N N . PRO A 1 102 ? 1.467 3.865 10.081 1.00 91.69 102 PRO A N 1
ATOM 716 C CA . PRO A 1 102 ? 1.400 4.975 11.033 1.00 91.69 102 PRO A CA 1
ATOM 717 C C . PRO A 1 102 ? 0.559 6.160 10.534 1.00 91.69 102 PRO A C 1
ATOM 719 O O . PRO A 1 102 ? 0.016 6.911 11.342 1.00 91.69 102 PRO A O 1
ATOM 722 N N . GLY A 1 103 ? 0.411 6.320 9.215 1.00 91.81 103 GLY A N 1
ATOM 723 C CA . GLY A 1 103 ? -0.439 7.337 8.599 1.00 91.81 103 GLY A CA 1
ATOM 724 C C . GLY A 1 103 ? -1.926 7.206 8.940 1.00 91.81 103 GLY A C 1
ATOM 725 O O . GLY A 1 103 ? -2.642 8.201 8.843 1.00 91.81 103 GLY A O 1
ATOM 726 N N . LEU A 1 104 ? -2.390 6.039 9.409 1.00 93.81 104 LEU A N 1
ATOM 727 C CA . LEU A 1 104 ? -3.792 5.826 9.785 1.00 93.81 104 LEU A CA 1
ATOM 728 C C . LEU A 1 104 ? -4.230 6.765 10.921 1.00 93.81 104 LEU A C 1
ATOM 730 O O . LEU A 1 104 ? -5.349 7.276 10.912 1.00 93.81 104 LEU A O 1
ATOM 734 N N . GLY A 1 105 ? -3.322 7.062 11.858 1.00 90.69 105 GLY A N 1
ATOM 735 C CA . GLY A 1 105 ? -3.579 7.998 12.957 1.00 90.69 105 GLY A CA 1
ATOM 736 C C . GLY A 1 105 ? -3.811 9.443 12.497 1.00 90.69 105 GLY A C 1
ATOM 737 O O . GLY A 1 105 ? -4.419 10.230 13.218 1.00 90.69 105 GLY A O 1
ATOM 738 N N . ASN A 1 106 ? -3.383 9.795 11.281 1.00 90.06 106 ASN A N 1
ATOM 739 C CA . ASN A 1 106 ? -3.504 11.152 10.751 1.00 90.06 106 ASN A CA 1
ATOM 740 C C . ASN A 1 106 ? -4.808 11.388 9.977 1.00 90.06 106 ASN A C 1
ATOM 742 O O . ASN A 1 106 ? -5.131 12.543 9.705 1.00 90.06 106 ASN A O 1
ATOM 746 N N . CYS A 1 107 ? -5.566 10.338 9.631 1.00 92.75 107 CYS A N 1
ATOM 747 C CA . CYS A 1 107 ? -6.771 10.455 8.802 1.00 92.75 107 CYS A CA 1
ATOM 748 C C . CYS A 1 107 ? -7.807 11.413 9.410 1.00 92.75 107 CYS A C 1
ATOM 750 O O . CYS A 1 107 ? -8.309 12.293 8.715 1.00 92.75 107 CYS A O 1
ATOM 752 N N . LEU A 1 108 ? -8.085 11.288 10.714 1.00 91.25 108 LEU A N 1
ATOM 753 C CA . LEU A 1 108 ? -9.042 12.156 11.406 1.00 91.25 108 LEU A CA 1
ATOM 754 C C . LEU A 1 108 ? -8.534 13.599 11.511 1.00 91.25 108 LEU A C 1
ATOM 756 O O . LEU A 1 108 ? -9.268 14.534 11.200 1.00 91.25 108 LEU A O 1
ATOM 760 N N . SER A 1 109 ? -7.277 13.788 11.921 1.00 90.00 109 SER A N 1
ATOM 761 C CA . SER A 1 109 ? -6.669 15.120 12.034 1.00 90.00 109 SER A CA 1
ATOM 762 C C . SER A 1 109 ? -6.711 15.862 10.702 1.00 90.00 109 SER A C 1
ATOM 764 O O . SER A 1 109 ? -7.085 17.032 10.657 1.00 90.00 109 SER A O 1
ATOM 766 N N . ARG A 1 110 ? -6.392 15.161 9.610 1.00 88.69 110 ARG A N 1
ATOM 767 C CA . ARG A 1 110 ? -6.475 15.690 8.251 1.00 88.69 110 ARG A CA 1
ATOM 768 C C . ARG A 1 110 ? -7.904 16.067 7.871 1.00 88.69 110 ARG A C 1
ATOM 770 O O . ARG A 1 110 ? -8.131 17.199 7.462 1.00 88.69 110 ARG A O 1
ATOM 777 N N . TYR A 1 111 ? -8.860 15.160 8.073 1.00 91.00 111 TYR A N 1
ATOM 778 C CA . TYR A 1 111 ? -10.278 15.411 7.806 1.00 91.00 111 TYR A CA 1
ATOM 779 C C . TYR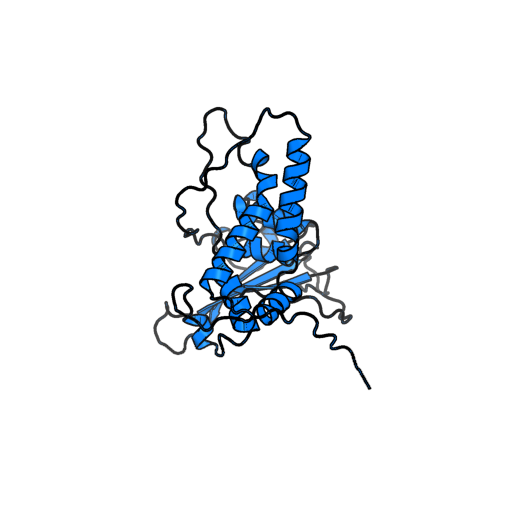 A 1 111 ? -10.772 16.686 8.495 1.00 91.00 111 TYR A C 1
ATOM 781 O O . TYR A 1 111 ? -11.382 17.554 7.872 1.00 91.00 111 TYR A O 1
ATOM 789 N N . VAL A 1 112 ? -10.477 16.818 9.789 1.00 90.38 112 VAL A N 1
ATOM 790 C CA . VAL A 1 112 ? -10.884 17.968 10.598 1.00 90.38 112 VAL A CA 1
ATOM 791 C C . VAL A 1 112 ? -10.233 19.257 10.088 1.00 90.38 112 VAL A C 1
ATOM 793 O O . VAL A 1 112 ? -10.926 20.258 9.916 1.00 90.38 112 VAL A O 1
ATOM 796 N N . GLN A 1 113 ? -8.930 19.237 9.793 1.00 88.62 113 GLN A N 1
ATOM 797 C CA . GLN A 1 113 ? -8.219 20.392 9.232 1.00 88.62 113 GLN A CA 1
ATOM 798 C C . GLN A 1 113 ? -8.794 20.832 7.881 1.00 88.62 113 GLN A C 1
ATOM 800 O O . GLN A 1 113 ? -8.983 22.029 7.661 1.00 88.62 113 GLN A O 1
ATOM 805 N N . ASP A 1 114 ? -9.110 19.884 6.998 1.00 85.88 114 ASP A N 1
ATOM 806 C CA . ASP A 1 114 ? -9.704 20.175 5.692 1.00 85.88 114 ASP A CA 1
ATOM 807 C C . ASP A 1 114 ? -11.109 20.773 5.840 1.00 85.88 114 ASP A C 1
ATOM 809 O O . ASP A 1 114 ? -11.439 21.745 5.160 1.00 85.88 114 ASP A O 1
ATOM 813 N N . ARG A 1 115 ? -11.918 20.269 6.784 1.00 85.50 115 ARG A N 1
ATOM 814 C CA . ARG A 1 115 ? -13.243 20.835 7.085 1.00 85.50 115 ARG A CA 1
ATOM 815 C C . ARG A 1 115 ? -13.163 22.261 7.620 1.00 85.50 115 ARG A C 1
ATOM 817 O O . ARG A 1 115 ? -13.905 23.116 7.140 1.00 85.50 115 ARG A O 1
ATOM 824 N N . PHE A 1 116 ? -12.239 22.545 8.538 1.00 85.00 116 PHE A N 1
ATOM 825 C CA . PHE A 1 116 ? -12.024 23.910 9.024 1.00 85.00 116 PHE A CA 1
ATOM 826 C C . PHE A 1 116 ? -11.611 24.861 7.897 1.00 85.00 116 PHE A C 1
ATOM 828 O O . PHE A 1 116 ? -12.228 25.910 7.738 1.00 85.00 116 PHE A O 1
ATOM 835 N N . ARG A 1 117 ? -10.652 24.463 7.051 1.00 81.69 117 ARG A N 1
ATOM 836 C CA . ARG A 1 117 ? -10.230 25.264 5.887 1.00 81.69 117 ARG A CA 1
ATOM 837 C C . ARG A 1 117 ? -11.364 25.505 4.895 1.00 81.69 117 ARG A C 1
ATOM 839 O O . ARG A 1 117 ? -11.467 26.593 4.342 1.00 81.69 117 ARG A O 1
ATOM 846 N N . SER A 1 118 ? -12.221 24.508 4.672 1.00 73.00 118 SER A N 1
ATOM 847 C CA . SER A 1 118 ? -13.381 24.656 3.785 1.00 73.00 118 SER A CA 1
ATOM 848 C C . SER A 1 118 ? -14.451 25.593 4.349 1.00 73.00 118 SER A C 1
ATOM 850 O O . SER A 1 118 ? -15.133 26.248 3.575 1.00 73.00 118 SER A O 1
ATOM 852 N N . SER A 1 119 ? -14.564 25.700 5.677 1.00 67.81 119 SER A N 1
ATOM 853 C CA . SER A 1 119 ? -15.510 26.604 6.342 1.00 67.81 119 SER A CA 1
ATOM 854 C C . SER A 1 119 ? -15.082 28.075 6.297 1.00 67.81 119 SER A C 1
ATOM 856 O O . SER A 1 119 ? -15.927 28.946 6.488 1.00 67.81 119 SER A O 1
ATOM 858 N N . GLU A 1 120 ? -13.792 28.358 6.093 1.00 64.12 120 GLU A N 1
ATOM 859 C CA . GLU A 1 120 ? -13.269 29.720 5.900 1.00 64.12 120 GLU A CA 1
ATOM 860 C C . GLU A 1 120 ? -13.388 30.195 4.439 1.00 64.12 120 GLU A C 1
ATOM 862 O O . GLU A 1 120 ? -13.266 31.389 4.166 1.00 64.12 120 GLU A O 1
ATOM 867 N N . ALA A 1 121 ? -13.632 29.277 3.498 1.00 59.12 121 ALA A N 1
ATOM 868 C CA . ALA A 1 121 ? -13.875 29.579 2.092 1.00 59.12 121 ALA A CA 1
ATOM 869 C C . ALA A 1 121 ? -15.376 29.831 1.838 1.00 59.12 121 ALA A C 1
ATOM 871 O O . ALA A 1 121 ? -16.228 29.184 2.441 1.00 59.12 121 ALA A O 1
ATOM 872 N N . ASP A 1 122 ? -15.701 30.768 0.938 1.00 49.47 122 ASP A N 1
ATOM 873 C CA . ASP A 1 122 ? -17.083 31.131 0.576 1.00 49.47 122 ASP A CA 1
ATOM 874 C C . ASP A 1 122 ? -17.945 29.877 0.272 1.00 49.47 122 ASP A C 1
ATOM 876 O O . ASP A 1 122 ? -17.483 28.988 -0.454 1.00 49.47 122 ASP A O 1
ATOM 880 N N . PRO A 1 123 ? -19.209 29.798 0.740 1.00 49.62 123 PRO A N 1
ATOM 881 C CA . PRO A 1 123 ? -20.047 28.586 0.732 1.00 49.62 123 PRO A CA 1
ATOM 882 C C . PRO A 1 123 ? -20.529 28.124 -0.661 1.00 49.62 123 PRO A C 1
ATOM 884 O O . PRO A 1 123 ? -21.496 27.377 -0.784 1.00 49.62 123 PRO A O 1
ATOM 887 N N . ALA A 1 124 ? -19.895 28.563 -1.748 1.00 45.25 124 ALA A N 1
ATOM 888 C CA . ALA A 1 124 ? -20.449 28.447 -3.092 1.00 45.25 124 ALA A CA 1
ATOM 889 C C . ALA A 1 124 ? -20.239 27.090 -3.794 1.00 45.25 124 ALA A C 1
ATOM 891 O O . ALA A 1 124 ? -20.789 26.913 -4.880 1.00 45.25 124 ALA A O 1
ATOM 892 N N . LYS A 1 125 ? -19.487 26.121 -3.246 1.00 45.34 125 LYS A N 1
ATOM 893 C CA . LYS A 1 125 ? -19.311 24.795 -3.886 1.00 45.34 125 LYS A CA 1
ATOM 894 C C . LYS A 1 125 ? -19.101 23.653 -2.887 1.00 45.34 125 LYS A C 1
ATOM 896 O O . LYS A 1 125 ? -18.039 23.033 -2.854 1.00 45.34 125 LYS A O 1
ATOM 901 N N . GLU A 1 126 ? -20.128 23.309 -2.119 1.00 41.78 126 GLU A N 1
ATOM 902 C CA . GLU A 1 126 ? -20.191 21.970 -1.527 1.00 41.78 126 GLU A CA 1
ATOM 903 C C . GLU A 1 126 ? -20.570 20.965 -2.624 1.00 41.78 126 GLU A C 1
ATOM 905 O O . GLU A 1 126 ? -21.725 20.857 -3.030 1.00 41.78 126 GLU A O 1
ATOM 910 N N . SER A 1 127 ? -19.578 20.245 -3.152 1.00 47.03 127 SER A N 1
ATOM 911 C CA . SER A 1 127 ? -19.837 19.084 -4.005 1.00 47.03 127 SER A CA 1
ATOM 912 C C . SER A 1 127 ? -20.056 17.865 -3.110 1.00 47.03 127 SER A C 1
ATOM 914 O O . SER A 1 127 ? -19.147 17.375 -2.442 1.00 47.03 127 SER A O 1
ATOM 916 N N . SER A 1 128 ? -21.297 17.386 -3.049 1.00 43.81 128 SER A N 1
ATOM 917 C CA . SER A 1 128 ? -21.614 16.114 -2.408 1.00 43.81 128 SER A CA 1
ATOM 918 C C . SER A 1 128 ? -21.118 14.978 -3.303 1.00 43.81 128 SER A C 1
ATOM 920 O O . SER A 1 128 ? -21.668 14.756 -4.385 1.00 43.81 128 SER A O 1
ATOM 922 N N . VAL A 1 129 ? -20.091 14.249 -2.869 1.00 46.22 129 VAL A N 1
ATOM 923 C CA . VAL A 1 129 ? -19.673 13.014 -3.542 1.00 46.22 129 VAL A CA 1
ATOM 924 C C . VAL A 1 129 ? -20.601 11.892 -3.088 1.00 46.22 129 VAL A C 1
ATOM 926 O O . VAL A 1 129 ? -20.637 11.533 -1.914 1.00 46.22 129 VAL A O 1
ATOM 929 N N . SER A 1 130 ? -21.383 11.355 -4.023 1.00 41.12 130 SER A N 1
ATOM 930 C CA . SER A 1 130 ? -22.235 10.194 -3.777 1.00 41.12 130 SER A CA 1
ATOM 931 C C . SER A 1 130 ? -21.390 8.923 -3.830 1.00 41.12 130 SER A C 1
ATOM 933 O O . SER A 1 130 ? -20.947 8.515 -4.903 1.00 41.12 130 SER A O 1
ATOM 935 N N . THR A 1 131 ? -21.206 8.256 -2.692 1.00 43.72 131 THR A N 1
ATOM 936 C CA . THR A 1 131 ? -20.726 6.869 -2.654 1.00 43.72 131 THR A CA 1
ATOM 937 C C . THR A 1 131 ? -21.852 5.975 -3.176 1.00 43.72 131 THR A C 1
ATOM 939 O O . THR A 1 131 ? -22.804 5.683 -2.459 1.00 43.72 131 THR A O 1
ATOM 942 N N . GLY A 1 132 ? -21.808 5.612 -4.461 1.00 40.47 132 GLY A N 1
ATOM 943 C CA . GLY A 1 132 ? -22.741 4.633 -5.026 1.00 40.47 132 GLY A CA 1
ATOM 944 C C . GLY A 1 132 ? -22.570 3.259 -4.368 1.00 40.47 132 GLY A C 1
ATOM 945 O O . GLY A 1 132 ? -21.546 2.995 -3.744 1.00 40.47 132 GLY A O 1
ATOM 946 N N . ASN A 1 133 ? -23.554 2.370 -4.507 1.00 39.44 133 ASN A N 1
ATOM 947 C CA . ASN A 1 133 ? -23.427 0.980 -4.060 1.00 39.44 133 ASN A CA 1
ATOM 948 C C . ASN A 1 133 ? -22.245 0.342 -4.809 1.00 39.44 133 ASN A C 1
ATOM 950 O O . ASN A 1 133 ? -22.321 0.122 -6.017 1.00 39.44 133 ASN A O 1
ATOM 954 N N . THR A 1 134 ? -21.128 0.136 -4.113 1.00 38.97 134 THR A N 1
ATOM 955 C CA . THR A 1 134 ? -19.836 -0.172 -4.727 1.00 38.97 134 THR A CA 1
ATOM 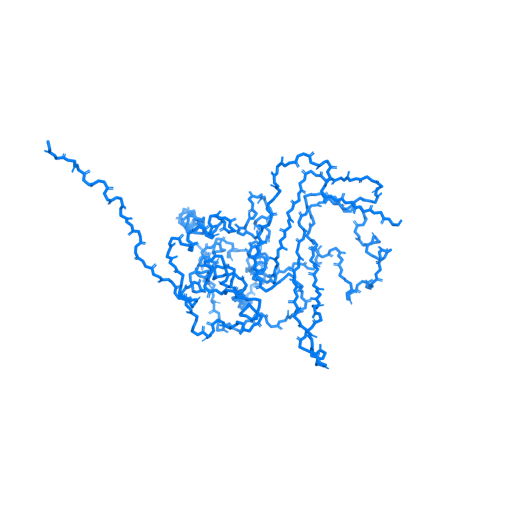956 C C . THR A 1 134 ? -19.656 -1.674 -4.886 1.00 38.97 134 THR A C 1
ATOM 958 O O . THR A 1 134 ? -19.670 -2.436 -3.924 1.00 38.97 134 THR A O 1
ATOM 961 N N . THR A 1 135 ? -19.453 -2.109 -6.124 1.00 36.88 135 THR A N 1
ATOM 962 C CA . THR A 1 135 ? -18.723 -3.344 -6.404 1.00 36.88 135 THR A CA 1
ATOM 963 C C . THR A 1 135 ? -17.250 -3.108 -6.077 1.00 36.88 135 THR A C 1
ATOM 965 O O . THR A 1 135 ? -16.711 -2.053 -6.421 1.00 36.88 135 THR A O 1
ATOM 968 N N . PHE A 1 136 ? -16.603 -4.069 -5.413 1.00 46.16 136 PHE A N 1
ATOM 969 C CA . PHE A 1 136 ? -15.149 -4.064 -5.237 1.00 46.16 136 PHE A CA 1
ATOM 970 C C . PHE A 1 136 ? -14.449 -3.935 -6.597 1.00 46.16 136 PHE A C 1
ATOM 972 O O . PHE A 1 136 ? -14.991 -4.360 -7.618 1.00 46.16 136 PHE A O 1
ATOM 979 N N . ASP A 1 137 ? -13.258 -3.335 -6.606 1.00 49.44 137 ASP A N 1
ATOM 980 C CA . ASP A 1 137 ? -12.415 -3.174 -7.794 1.00 49.44 137 ASP A CA 1
ATOM 981 C C . ASP A 1 137 ? -12.022 -4.557 -8.351 1.00 49.44 137 ASP A C 1
ATOM 983 O O . ASP A 1 137 ? -11.027 -5.155 -7.954 1.00 49.44 137 ASP A O 1
ATOM 987 N N . THR A 1 138 ? -12.865 -5.122 -9.220 1.00 43.50 138 THR A N 1
ATOM 988 C CA . THR A 1 138 ? -12.677 -6.450 -9.826 1.00 43.50 138 THR A CA 1
ATOM 989 C C . THR A 1 138 ? -11.864 -6.402 -11.118 1.00 43.50 138 THR A C 1
ATOM 991 O O . THR A 1 138 ? -11.632 -7.445 -11.730 1.00 43.50 138 THR A O 1
ATOM 994 N N . SER A 1 139 ? -11.419 -5.221 -11.571 1.00 47.41 139 SER A N 1
ATOM 995 C CA . SER A 1 139 ? -10.561 -5.127 -12.755 1.00 47.41 139 SER A CA 1
ATOM 996 C C . SER A 1 139 ? -9.096 -5.313 -12.342 1.00 47.41 139 SER A C 1
ATOM 998 O O . SER A 1 139 ? -8.339 -4.375 -12.112 1.00 47.41 139 SER A O 1
ATOM 1000 N N . ASP A 1 140 ? -8.692 -6.580 -12.234 1.00 53.31 140 ASP A N 1
ATOM 1001 C CA . ASP A 1 140 ? -7.352 -7.055 -11.843 1.00 53.31 140 ASP A CA 1
ATOM 1002 C C . ASP A 1 140 ? -6.284 -6.759 -12.929 1.00 53.31 140 ASP A C 1
ATOM 1004 O O . ASP A 1 140 ? -5.356 -7.532 -13.177 1.00 53.31 140 ASP A O 1
ATOM 1008 N N . ALA A 1 141 ? -6.433 -5.643 -13.654 1.00 65.81 141 ALA A N 1
ATOM 1009 C CA . ALA A 1 141 ? -5.502 -5.234 -14.684 1.00 65.81 141 ALA A CA 1
ATOM 1010 C C . ALA A 1 141 ? -4.176 -4.826 -14.040 1.00 65.81 141 ALA A C 1
ATOM 1012 O O . ALA A 1 141 ? -3.137 -5.274 -14.502 1.00 65.81 141 ALA A O 1
ATOM 1013 N N . TYR A 1 142 ? -4.151 -4.016 -12.986 1.00 79.19 142 TYR A N 1
ATOM 1014 C CA . TYR A 1 142 ? -2.894 -3.512 -12.421 1.00 79.19 142 TY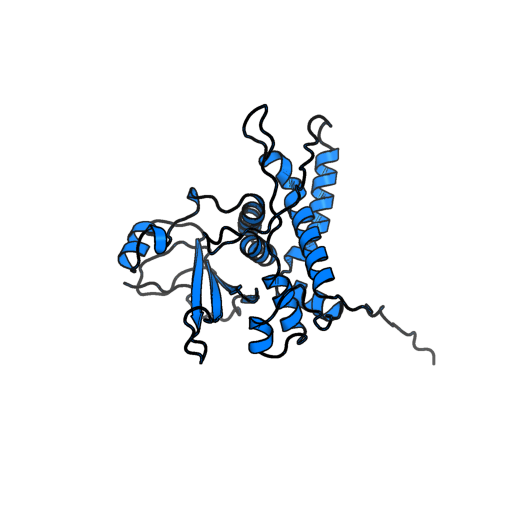R A CA 1
ATOM 1015 C C . TYR A 1 142 ? -2.521 -4.205 -11.112 1.00 79.19 142 TYR A C 1
ATOM 1017 O O . TYR A 1 142 ? -3.364 -4.470 -10.263 1.00 79.19 142 TYR A O 1
ATOM 1025 N N . LEU A 1 143 ? -1.218 -4.443 -10.911 1.00 89.19 143 LEU A N 1
ATOM 1026 C CA . LEU A 1 143 ? -0.720 -4.906 -9.612 1.00 89.19 143 LEU A CA 1
ATOM 1027 C C . LEU A 1 143 ? -0.889 -3.835 -8.524 1.00 89.19 143 LEU A C 1
ATOM 1029 O O . LEU A 1 143 ? -0.992 -4.186 -7.349 1.00 89.19 143 LEU A O 1
ATOM 1033 N N . LEU A 1 144 ? -0.928 -2.552 -8.892 1.00 91.31 144 LEU A N 1
ATOM 1034 C CA . LEU A 1 144 ? -1.239 -1.458 -7.976 1.00 91.31 144 LEU A CA 1
ATOM 1035 C C . LEU A 1 144 ? -2.755 -1.244 -7.936 1.00 91.31 144 LEU A C 1
ATOM 1037 O O . LEU A 1 144 ? -3.290 -0.423 -8.673 1.00 91.31 144 LEU A O 1
ATOM 1041 N N . THR A 1 145 ? -3.450 -2.001 -7.092 1.00 91.12 145 THR A N 1
ATOM 1042 C CA . THR A 1 145 ? -4.876 -1.765 -6.825 1.00 91.12 145 THR A CA 1
ATOM 1043 C C . THR A 1 145 ? -5.054 -0.544 -5.923 1.00 91.12 145 THR A C 1
ATOM 1045 O O . THR A 1 145 ? -4.122 -0.143 -5.217 1.00 91.12 145 THR A O 1
ATOM 1048 N N . ARG A 1 146 ? -6.269 0.015 -5.874 1.00 91.69 146 ARG A N 1
ATOM 1049 C CA . ARG A 1 146 ? -6.606 1.140 -4.981 1.00 91.69 146 ARG A CA 1
ATOM 1050 C C . ARG A 1 146 ? -6.258 0.858 -3.517 1.00 91.69 146 ARG A C 1
ATOM 1052 O O . ARG A 1 146 ? -5.663 1.694 -2.841 1.00 91.69 146 ARG A O 1
ATOM 1059 N N . GLY A 1 147 ? -6.551 -0.358 -3.054 1.00 92.69 147 GLY A N 1
ATOM 1060 C CA . GLY A 1 147 ? -6.213 -0.827 -1.710 1.00 92.69 147 GLY A CA 1
ATOM 1061 C C . GLY A 1 147 ? -4.716 -0.878 -1.427 1.00 92.69 147 GLY A C 1
ATOM 1062 O O . GLY A 1 147 ? -4.258 -0.419 -0.376 1.00 92.69 147 GLY A O 1
ATOM 1063 N N . ARG A 1 148 ? -3.926 -1.386 -2.379 1.00 93.25 148 ARG A N 1
ATOM 1064 C CA . ARG A 1 148 ? -2.460 -1.423 -2.265 1.00 93.25 148 ARG A CA 1
ATOM 1065 C C . ARG A 1 148 ? -1.863 -0.020 -2.297 1.00 93.25 148 ARG A C 1
ATOM 1067 O O . ARG A 1 148 ? -0.998 0.270 -1.476 1.00 93.25 148 ARG A O 1
ATOM 1074 N N . ALA A 1 149 ? -2.361 0.857 -3.170 1.00 93.88 149 ALA A N 1
ATOM 1075 C CA . ALA A 1 149 ? -1.962 2.262 -3.207 1.00 93.88 149 ALA A CA 1
ATOM 1076 C C . ALA A 1 149 ? -2.238 2.949 -1.864 1.00 93.88 149 ALA A C 1
ATOM 1078 O O . ALA A 1 149 ? -1.332 3.537 -1.277 1.00 93.88 149 ALA A O 1
ATOM 1079 N N . TRP A 1 150 ? -3.442 2.782 -1.309 1.00 95.31 150 TRP A N 1
ATOM 1080 C CA . TRP A 1 150 ? -3.760 3.346 -0.000 1.00 95.31 150 TRP A CA 1
ATOM 1081 C C . TRP A 1 150 ? -2.844 2.810 1.103 1.00 95.31 150 TRP A C 1
ATOM 1083 O O . TRP A 1 150 ? -2.321 3.581 1.902 1.00 95.31 150 TRP A O 1
ATOM 1093 N N . SER A 1 151 ? -2.564 1.509 1.109 1.00 95.38 151 SER A N 1
ATOM 1094 C CA . SER A 1 151 ? -1.686 0.904 2.120 1.00 95.38 151 SER A CA 1
ATOM 1095 C C . SER A 1 151 ? -0.278 1.493 2.088 1.00 95.38 151 SER A C 1
ATOM 1097 O O . SER A 1 151 ? 0.264 1.853 3.129 1.00 95.38 151 SER A O 1
ATOM 1099 N N . ILE A 1 152 ? 0.285 1.674 0.888 1.00 94.19 152 ILE A N 1
ATOM 1100 C CA . ILE A 1 152 ? 1.582 2.338 0.707 1.00 94.19 152 ILE A CA 1
ATOM 1101 C C . ILE A 1 152 ? 1.506 3.795 1.188 1.00 94.19 152 ILE A C 1
ATOM 1103 O O . ILE A 1 152 ? 2.409 4.248 1.893 1.00 94.19 152 ILE A O 1
ATOM 1107 N N . SER A 1 153 ? 0.415 4.511 0.884 1.00 94.31 153 SER A N 1
ATOM 1108 C CA . SER A 1 153 ? 0.213 5.897 1.337 1.00 94.31 153 SER A CA 1
ATOM 1109 C C . SER A 1 153 ? 0.230 6.043 2.863 1.00 94.31 153 SER A C 1
ATOM 1111 O O . SER A 1 153 ? 0.742 7.035 3.373 1.00 94.31 153 SER A O 1
ATOM 1113 N N . LEU A 1 154 ? -0.274 5.042 3.596 1.00 94.56 154 LEU A N 1
ATOM 1114 C CA . LEU A 1 154 ? -0.290 5.045 5.060 1.00 94.56 154 LEU A CA 1
ATOM 1115 C C . LEU A 1 154 ? 1.086 4.745 5.678 1.00 94.56 154 LEU A C 1
ATOM 1117 O O . LEU A 1 154 ? 1.330 5.111 6.830 1.00 94.56 154 LEU A O 1
ATOM 1121 N N . SER A 1 155 ? 1.971 4.054 4.960 1.00 92.25 155 SER A N 1
ATOM 1122 C CA . SER A 1 155 ? 3.294 3.666 5.469 1.00 92.25 155 SER A CA 1
ATOM 1123 C C . SER A 1 155 ? 4.382 4.686 5.156 1.00 92.25 155 SER A C 1
ATOM 1125 O O . SER A 1 155 ? 5.309 4.869 5.947 1.00 92.25 155 SER A O 1
ATOM 1127 N N . VAL A 1 156 ? 4.286 5.344 4.003 1.00 88.31 156 VAL A N 1
ATOM 1128 C CA . VAL A 1 156 ? 5.296 6.289 3.526 1.00 88.31 156 VAL A CA 1
ATOM 1129 C C . VAL A 1 156 ? 5.062 7.673 4.142 1.00 88.31 156 VAL A C 1
ATOM 1131 O O . VAL A 1 156 ? 3.935 8.146 4.235 1.00 88.31 156 VAL A O 1
ATOM 1134 N N . ARG A 1 157 ? 6.140 8.347 4.566 1.00 82.50 157 ARG A N 1
ATOM 1135 C CA . ARG A 1 157 ? 6.087 9.664 5.241 1.00 82.50 157 ARG A CA 1
ATOM 1136 C C . ARG A 1 157 ? 6.588 10.836 4.389 1.00 82.50 157 ARG A C 1
ATOM 1138 O O . ARG A 1 157 ? 6.704 11.947 4.896 1.00 82.50 157 ARG A O 1
ATOM 1145 N N . ASN A 1 158 ? 6.924 10.592 3.126 1.00 82.81 158 ASN A N 1
ATOM 1146 C CA . ASN A 1 158 ? 7.387 11.618 2.192 1.00 82.81 158 ASN A CA 1
ATOM 1147 C C . ASN A 1 158 ? 6.223 12.138 1.323 1.00 82.81 158 ASN A C 1
ATOM 1149 O O . ASN A 1 158 ? 5.065 11.758 1.508 1.00 82.81 158 ASN A O 1
ATOM 1153 N N . THR A 1 159 ? 6.532 13.004 0.358 1.00 83.75 159 THR A N 1
ATOM 1154 C CA . THR A 1 159 ? 5.553 13.609 -0.563 1.00 83.75 159 THR A CA 1
ATOM 1155 C C . THR A 1 159 ? 4.852 12.603 -1.483 1.00 83.75 159 THR A C 1
ATOM 1157 O O . THR A 1 159 ? 3.825 12.935 -2.073 1.00 83.75 159 THR A O 1
ATOM 1160 N N . LEU A 1 160 ? 5.355 11.367 -1.598 1.00 87.06 160 LEU A N 1
ATOM 1161 C CA . LEU A 1 160 ? 4.717 10.303 -2.376 1.00 87.06 160 LEU A CA 1
ATOM 1162 C C . LEU A 1 160 ? 3.461 9.758 -1.694 1.00 87.06 160 LEU A C 1
ATOM 1164 O O . LEU A 1 160 ? 2.615 9.193 -2.385 1.00 87.06 160 LEU A O 1
ATOM 1168 N N . SER A 1 161 ? 3.305 9.949 -0.378 1.00 90.62 161 SER A N 1
ATOM 1169 C CA . SER A 1 161 ? 2.094 9.537 0.344 1.00 90.62 161 SER A CA 1
ATOM 1170 C C . SER A 1 161 ? 0.836 10.145 -0.286 1.00 90.62 161 SER A C 1
ATOM 1172 O O . SER A 1 161 ? -0.130 9.431 -0.535 1.00 90.62 161 SER A O 1
ATOM 1174 N N . GLU A 1 162 ? 0.889 11.422 -0.669 1.00 90.75 162 GLU A N 1
ATOM 1175 C CA . GLU A 1 162 ? -0.202 12.130 -1.346 1.00 90.75 162 GLU A CA 1
ATOM 1176 C C . GLU A 1 162 ? -0.511 11.558 -2.730 1.00 90.75 162 GLU A C 1
ATOM 1178 O O . GLU A 1 162 ? -1.677 11.394 -3.091 1.00 90.75 162 GLU A O 1
ATOM 1183 N N . LYS A 1 163 ? 0.526 11.207 -3.502 1.00 90.31 163 LYS A N 1
ATOM 1184 C CA . LYS A 1 163 ? 0.351 10.579 -4.820 1.00 90.31 163 LYS A CA 1
ATOM 1185 C C . LYS A 1 163 ? -0.345 9.226 -4.694 1.00 90.31 163 LYS A C 1
ATOM 1187 O O . LYS A 1 163 ? -1.303 8.958 -5.413 1.00 90.31 163 LYS A O 1
ATOM 1192 N N . PHE A 1 164 ? 0.091 8.396 -3.748 1.00 92.81 164 PHE A N 1
ATOM 1193 C CA . PHE A 1 164 ? -0.522 7.092 -3.502 1.00 92.81 164 PHE A CA 1
ATOM 1194 C C . PHE A 1 164 ? -1.935 7.200 -2.916 1.00 92.81 164 PHE A C 1
ATOM 1196 O O . PHE A 1 164 ? -2.805 6.409 -3.280 1.00 92.81 164 PHE A O 1
ATOM 1203 N N . LEU A 1 165 ? -2.193 8.196 -2.062 1.00 92.75 165 LEU A N 1
ATOM 1204 C CA . LEU A 1 165 ? -3.536 8.482 -1.565 1.00 92.75 165 LEU A CA 1
ATOM 1205 C C . LEU A 1 165 ? -4.462 8.879 -2.720 1.00 92.75 165 LEU A C 1
ATOM 1207 O O . LEU A 1 165 ? -5.546 8.315 -2.837 1.00 92.75 165 LEU A O 1
ATOM 1211 N N . SER A 1 166 ? -4.023 9.764 -3.618 1.00 89.88 166 SER A N 1
ATOM 1212 C CA . SER A 1 166 ? -4.783 10.108 -4.826 1.00 89.88 166 SER A CA 1
ATOM 1213 C C . SER A 1 166 ? -5.053 8.870 -5.683 1.00 89.88 166 SER A C 1
ATOM 1215 O O . SER A 1 166 ? -6.204 8.600 -6.022 1.00 89.88 166 SER A O 1
ATOM 1217 N N . ALA A 1 167 ? -4.027 8.056 -5.954 1.00 89.56 167 ALA A N 1
ATOM 1218 C CA . ALA A 1 167 ? -4.164 6.826 -6.735 1.00 89.56 167 ALA A CA 1
ATOM 1219 C C . ALA A 1 167 ? -5.126 5.806 -6.097 1.00 89.56 167 ALA A C 1
ATOM 1221 O O . ALA A 1 167 ? -5.756 5.019 -6.800 1.00 89.56 167 ALA A O 1
ATOM 1222 N N . SER A 1 168 ? -5.298 5.834 -4.771 1.00 91.25 168 SER A N 1
ATOM 1223 C CA . SER A 1 168 ? -6.301 5.003 -4.097 1.00 91.25 168 SER A CA 1
ATOM 1224 C C . SER A 1 168 ? -7.748 5.422 -4.368 1.00 91.25 168 SER A C 1
ATOM 1226 O O . SER A 1 168 ? -8.652 4.609 -4.206 1.00 91.25 168 SER A O 1
ATOM 1228 N N . VAL A 1 169 ? -7.976 6.669 -4.788 1.00 88.25 169 VAL A N 1
ATOM 1229 C CA . VAL A 1 169 ? -9.308 7.230 -5.053 1.00 88.25 169 VAL A CA 1
ATOM 1230 C C . VAL A 1 169 ? -9.648 7.147 -6.530 1.00 88.25 169 VAL A C 1
ATOM 1232 O O . VAL A 1 169 ? -10.681 6.585 -6.894 1.00 88.25 169 VAL A O 1
ATOM 1235 N N . ILE A 1 170 ? -8.770 7.691 -7.375 1.00 84.12 170 ILE A N 1
ATOM 1236 C CA . ILE A 1 170 ? -9.018 7.833 -8.816 1.00 84.12 170 ILE A CA 1
ATOM 1237 C C . ILE A 1 170 ? -8.416 6.691 -9.645 1.00 84.12 170 ILE A C 1
ATOM 1239 O O . ILE A 1 170 ? -8.743 6.553 -10.818 1.00 84.12 170 ILE A O 1
ATOM 1243 N N . GLY A 1 171 ? -7.585 5.838 -9.041 1.00 83.12 171 GLY A N 1
ATOM 1244 C CA . GLY A 1 171 ? -6.777 4.856 -9.762 1.00 83.12 171 GLY A CA 1
ATOM 1245 C C . GLY A 1 171 ? -5.426 5.423 -10.207 1.00 83.12 171 GLY A C 1
ATOM 1246 O O . GLY A 1 171 ? -5.108 6.588 -9.982 1.00 83.12 171 GLY A O 1
ATOM 1247 N N . MET A 1 172 ? -4.599 4.565 -10.798 1.00 81.81 172 MET A N 1
ATOM 1248 C CA . MET A 1 172 ? -3.287 4.951 -11.321 1.00 81.81 172 MET A CA 1
ATOM 1249 C C . MET A 1 172 ? -3.441 5.617 -12.693 1.00 81.81 172 MET A C 1
ATOM 1251 O O . MET A 1 172 ? -4.138 5.077 -13.552 1.00 81.81 172 MET A O 1
ATOM 1255 N N . ASP A 1 173 ? -2.761 6.744 -12.903 1.00 80.56 173 ASP A N 1
ATOM 1256 C CA . ASP A 1 173 ? -2.659 7.372 -14.222 1.00 80.56 173 ASP A CA 1
ATOM 1257 C C . ASP A 1 173 ? -1.822 6.482 -15.159 1.00 80.56 173 ASP A C 1
ATOM 1259 O O . ASP A 1 173 ? -0.805 5.907 -14.760 1.00 80.56 173 ASP A O 1
ATOM 1263 N N . THR A 1 174 ? -2.243 6.346 -16.415 1.00 78.69 174 THR A N 1
ATOM 1264 C CA . THR A 1 174 ? -1.466 5.627 -17.428 1.00 78.69 174 THR A CA 1
ATOM 1265 C C . THR A 1 174 ? -0.141 6.313 -17.732 1.00 78.69 174 THR A C 1
ATOM 1267 O O . THR A 1 174 ? 0.814 5.618 -18.069 1.00 78.69 174 THR A O 1
ATOM 1270 N N . GLU A 1 175 ? -0.056 7.633 -17.559 1.00 84.62 175 GLU A N 1
ATOM 1271 C CA . GLU A 1 175 ? 1.180 8.401 -17.757 1.00 84.62 175 GLU A CA 1
ATOM 1272 C C . GLU A 1 175 ? 2.222 8.144 -16.654 1.00 84.62 175 GLU A C 1
ATOM 1274 O O . GLU A 1 175 ? 3.422 8.297 -16.876 1.00 84.62 175 GLU A O 1
ATOM 1279 N N . ASP A 1 176 ? 1.788 7.687 -15.472 1.00 87.56 176 ASP A N 1
ATOM 1280 C CA . ASP A 1 176 ? 2.687 7.284 -14.383 1.00 87.56 176 ASP A CA 1
ATOM 1281 C C . ASP A 1 176 ? 3.272 5.867 -14.599 1.00 87.56 176 ASP A C 1
ATOM 1283 O O . ASP A 1 176 ? 4.175 5.437 -13.871 1.00 87.56 176 ASP A O 1
ATOM 1287 N N . LEU A 1 177 ? 2.786 5.108 -15.594 1.00 91.00 177 LEU A N 1
ATOM 1288 C CA . LEU A 1 177 ? 3.261 3.754 -15.880 1.00 91.00 177 LEU A CA 1
ATOM 1289 C C . LEU A 1 177 ? 4.513 3.764 -16.765 1.00 91.00 177 LEU A C 1
ATOM 1291 O O . LEU A 1 177 ? 4.432 3.884 -17.982 1.00 91.00 177 LEU A O 1
ATOM 1295 N N . LEU A 1 178 ? 5.668 3.473 -16.167 1.00 92.81 178 LEU A N 1
ATOM 1296 C CA . LEU A 1 178 ? 6.923 3.344 -16.919 1.00 92.81 178 LEU A CA 1
ATOM 1297 C C . LEU A 1 178 ? 7.033 2.021 -17.691 1.00 92.81 178 LEU A C 1
ATOM 1299 O O . LEU A 1 178 ? 7.480 1.985 -18.831 1.00 92.81 178 LEU A O 1
ATOM 1303 N N . TYR A 1 179 ? 6.673 0.900 -17.061 1.00 93.06 179 TYR A N 1
ATOM 1304 C CA . TYR A 1 179 ? 6.816 -0.424 -17.664 1.00 93.06 179 TYR A CA 1
ATOM 1305 C C . TYR A 1 179 ? 5.827 -1.427 -17.077 1.00 93.06 179 TYR A C 1
ATOM 1307 O O . TYR A 1 179 ? 5.498 -1.426 -15.892 1.00 93.06 179 TYR A O 1
ATOM 1315 N N . ARG A 1 180 ? 5.406 -2.360 -17.929 1.00 91.94 180 ARG A N 1
ATOM 1316 C CA . ARG A 1 180 ? 4.535 -3.484 -17.588 1.00 91.94 180 ARG A CA 1
ATOM 1317 C C . ARG A 1 180 ? 4.792 -4.638 -18.540 1.00 91.94 180 ARG A C 1
ATOM 1319 O O . ARG A 1 180 ? 4.564 -4.496 -19.737 1.00 91.94 180 ARG A O 1
ATOM 1326 N N . SER A 1 181 ? 5.182 -5.790 -18.006 1.00 91.25 181 SER A N 1
ATOM 1327 C CA . SER A 1 181 ? 5.607 -6.951 -18.801 1.00 91.25 181 SER A CA 1
ATOM 1328 C C . SER A 1 181 ? 4.532 -7.509 -19.741 1.00 91.25 181 SER A C 1
ATOM 1330 O O . SER A 1 181 ? 4.859 -8.040 -20.800 1.00 91.25 181 SER A O 1
ATOM 1332 N N . SER A 1 182 ? 3.250 -7.384 -19.386 1.00 88.56 182 SER A N 1
ATOM 1333 C CA . SER A 1 182 ? 2.138 -7.818 -20.244 1.00 88.56 182 SER A CA 1
ATOM 1334 C C . SER A 1 182 ? 1.828 -6.848 -21.388 1.00 88.56 182 SER A C 1
ATOM 1336 O O . SER A 1 182 ? 1.188 -7.258 -22.347 1.00 88.56 182 SER A O 1
ATOM 1338 N N . LEU A 1 183 ? 2.246 -5.581 -21.281 1.00 89.75 183 LEU A N 1
ATOM 1339 C CA . LEU A 1 183 ? 2.001 -4.539 -22.286 1.00 89.75 183 LEU A CA 1
ATOM 1340 C C . LEU A 1 183 ? 3.235 -4.316 -23.172 1.00 89.75 183 LEU A C 1
ATOM 1342 O O . LEU A 1 183 ? 3.132 -4.279 -24.391 1.00 89.75 183 LEU A O 1
ATOM 1346 N N . HIS A 1 184 ? 4.413 -4.230 -22.556 1.00 92.56 184 HIS A N 1
ATOM 1347 C CA . HIS A 1 184 ? 5.682 -3.885 -23.208 1.00 92.56 184 HIS A CA 1
ATOM 1348 C C . HIS A 1 184 ? 6.521 -5.115 -23.599 1.00 92.56 184 HIS A C 1
ATOM 1350 O O . HIS A 1 184 ? 7.584 -4.994 -24.211 1.00 92.56 184 HIS A O 1
ATOM 1356 N N . GLY A 1 185 ? 6.050 -6.314 -23.250 1.00 92.00 185 GLY A N 1
ATOM 1357 C CA . GLY A 1 185 ? 6.776 -7.565 -23.429 1.00 92.00 185 GLY A CA 1
ATOM 1358 C C . GLY A 1 185 ? 7.712 -7.887 -22.264 1.00 92.00 185 GLY A C 1
ATOM 1359 O O . GLY A 1 185 ? 7.969 -7.070 -21.384 1.00 92.00 185 GLY A O 1
ATOM 1360 N N . LYS A 1 186 ? 8.206 -9.127 -22.245 1.00 92.06 186 LYS A N 1
ATOM 1361 C CA . LYS A 1 186 ? 9.096 -9.649 -21.199 1.00 92.06 186 LYS A CA 1
ATOM 1362 C C . LYS A 1 186 ? 10.563 -9.529 -21.629 1.00 92.06 186 LYS A C 1
ATOM 1364 O O . LYS A 1 186 ? 10.877 -9.720 -22.801 1.00 92.06 186 LYS A O 1
ATOM 1369 N N . GLY A 1 187 ? 11.452 -9.292 -20.666 1.00 91.06 187 GLY A N 1
ATOM 1370 C CA . GLY A 1 187 ? 12.908 -9.287 -20.852 1.00 91.06 187 GLY A CA 1
ATOM 1371 C C . GLY A 1 187 ? 13.565 -7.991 -20.378 1.00 91.06 187 GLY A C 1
ATOM 1372 O O . GLY A 1 187 ? 12.973 -6.918 -20.476 1.00 91.06 187 GLY A O 1
ATOM 1373 N N . LEU A 1 188 ? 14.801 -8.089 -19.879 1.00 88.75 188 LEU A N 1
ATOM 1374 C CA . LEU A 1 188 ? 15.526 -6.944 -19.313 1.00 88.75 188 LEU A CA 1
ATOM 1375 C C . LEU A 1 188 ? 15.779 -5.844 -20.347 1.00 88.75 188 LEU A C 1
ATOM 1377 O O . LEU A 1 188 ? 15.584 -4.677 -20.039 1.00 88.75 188 LEU A O 1
ATOM 1381 N N . SER A 1 189 ? 16.113 -6.188 -21.594 1.00 91.50 189 SER A N 1
ATOM 1382 C CA . SER A 1 189 ? 16.310 -5.182 -22.649 1.00 91.50 189 SER A CA 1
ATOM 1383 C C . SER A 1 189 ? 15.042 -4.367 -22.931 1.00 91.50 189 SER A C 1
ATOM 1385 O O . SER A 1 189 ? 15.128 -3.172 -23.190 1.00 91.50 189 SER A O 1
ATOM 1387 N N . ARG A 1 190 ? 13.856 -4.995 -22.847 1.00 92.69 190 ARG A N 1
ATOM 1388 C CA . ARG A 1 190 ? 12.565 -4.301 -22.999 1.00 92.69 190 ARG A CA 1
ATOM 1389 C C . ARG A 1 190 ? 12.283 -3.398 -21.806 1.00 92.69 190 ARG A C 1
ATOM 1391 O O . ARG A 1 190 ? 11.903 -2.252 -22.004 1.00 92.69 190 ARG A O 1
ATOM 1398 N N . PHE A 1 191 ? 12.524 -3.897 -20.594 1.00 92.50 191 PHE A N 1
ATOM 1399 C CA . PHE A 1 191 ? 12.428 -3.098 -19.375 1.00 92.50 191 PHE A CA 1
ATOM 1400 C C . PHE A 1 191 ? 13.289 -1.833 -19.471 1.00 92.50 191 PHE A C 1
ATOM 1402 O O . PHE A 1 191 ? 12.760 -0.732 -19.354 1.00 92.50 191 PHE A O 1
ATOM 1409 N N . TRP A 1 192 ? 14.579 -1.979 -19.783 1.00 91.44 192 TRP A N 1
ATOM 1410 C CA . TRP A 1 192 ? 15.506 -0.854 -19.890 1.00 91.44 192 TRP A CA 1
ATOM 1411 C C . TRP A 1 192 ? 15.107 0.152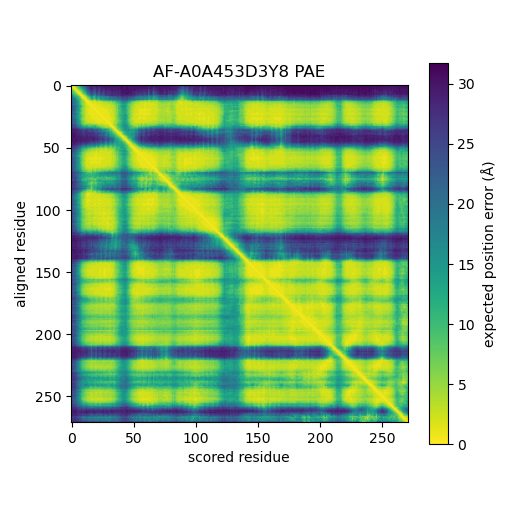 -20.960 1.00 91.44 192 TRP A C 1
ATOM 1413 O O . TRP A 1 192 ? 15.099 1.341 -20.675 1.00 91.44 192 TRP A O 1
ATOM 1423 N N . SER A 1 193 ? 14.662 -0.308 -22.134 1.00 92.44 193 SER A N 1
ATOM 1424 C CA . SER A 1 193 ? 14.200 0.602 -23.190 1.00 92.44 193 SER A CA 1
ATOM 1425 C C . SER A 1 193 ? 13.017 1.491 -22.784 1.00 92.44 193 SER A C 1
ATOM 1427 O O . SER A 1 193 ? 12.784 2.507 -23.429 1.00 92.44 193 SER A O 1
ATOM 1429 N N . CYS A 1 194 ? 12.267 1.112 -21.742 1.00 92.19 194 CYS A N 1
ATOM 1430 C CA . CYS A 1 194 ? 11.139 1.886 -21.226 1.00 92.19 194 CYS A CA 1
ATOM 1431 C C . CYS A 1 194 ? 11.512 2.788 -20.040 1.00 92.19 194 CYS A C 1
ATOM 1433 O O . CYS A 1 194 ? 10.911 3.844 -19.876 1.00 92.19 194 CYS A O 1
ATOM 1435 N N . VAL A 1 195 ? 12.458 2.371 -19.190 1.00 91.75 195 VAL A N 1
ATOM 1436 C CA . VAL A 1 195 ? 12.768 3.078 -17.930 1.00 91.75 195 VAL A CA 1
ATOM 1437 C C . VAL A 1 195 ? 14.036 3.928 -17.988 1.00 91.75 195 VAL A C 1
ATOM 1439 O O . VAL A 1 195 ? 14.251 4.768 -17.113 1.00 91.75 195 VAL A O 1
ATOM 1442 N N . GLU A 1 196 ? 14.900 3.702 -18.979 1.00 89.62 196 GLU A N 1
ATOM 1443 C CA . GLU A 1 196 ? 16.164 4.420 -19.115 1.00 89.62 196 GLU A CA 1
ATOM 1444 C C . GLU A 1 196 ? 15.929 5.930 -19.267 1.00 89.62 196 GLU A C 1
ATOM 1446 O O . GLU A 1 196 ? 15.093 6.385 -20.043 1.00 89.62 196 GLU A O 1
ATOM 1451 N N . GLY A 1 197 ? 16.671 6.723 -18.490 1.00 88.38 197 GLY A N 1
ATOM 1452 C CA . GLY A 1 197 ? 16.546 8.182 -18.469 1.00 88.38 197 GLY A CA 1
ATOM 1453 C C . GLY A 1 197 ? 15.509 8.725 -17.483 1.00 88.38 197 GLY A C 1
ATOM 1454 O O . GLY A 1 197 ? 15.558 9.916 -17.176 1.00 88.38 197 GLY A O 1
ATOM 1455 N N . TYR A 1 198 ? 14.634 7.887 -16.913 1.00 90.94 198 TYR A N 1
ATOM 1456 C CA . TYR A 1 198 ? 13.768 8.312 -15.814 1.00 90.94 198 TYR A CA 1
ATOM 1457 C C . TYR A 1 198 ? 14.598 8.582 -14.553 1.00 90.94 198 TYR A C 1
ATOM 1459 O O . TYR A 1 198 ? 15.429 7.764 -14.159 1.00 90.94 198 TYR A O 1
ATOM 1467 N N . LYS A 1 199 ? 14.387 9.742 -13.920 1.00 89.00 199 LYS A N 1
ATOM 1468 C CA . LYS A 1 199 ? 15.166 10.206 -12.754 1.00 89.00 199 LYS A CA 1
ATOM 1469 C C . LYS A 1 199 ? 14.338 10.430 -11.488 1.00 89.00 199 LYS A C 1
ATOM 1471 O O . LYS A 1 199 ? 14.892 10.866 -10.487 1.00 89.00 199 LYS A O 1
ATOM 1476 N N . GLY A 1 200 ? 13.033 10.171 -11.535 1.00 88.75 200 GLY A N 1
ATOM 1477 C CA . GLY A 1 200 ? 12.150 10.333 -10.382 1.00 88.75 200 GLY A CA 1
ATOM 1478 C C . GLY A 1 200 ? 12.041 9.073 -9.514 1.00 88.75 200 GLY A C 1
ATOM 1479 O O . GLY A 1 200 ? 12.608 8.034 -9.858 1.00 88.75 200 GLY A O 1
ATOM 1480 N N . PRO A 1 201 ? 11.249 9.144 -8.432 1.00 89.56 201 PRO A N 1
ATOM 1481 C CA . PRO A 1 201 ? 10.886 7.983 -7.630 1.00 89.56 201 PRO A CA 1
ATOM 1482 C C . PRO A 1 201 ? 10.108 6.945 -8.439 1.00 89.56 201 PRO A C 1
ATOM 1484 O O . PRO A 1 201 ? 9.205 7.298 -9.196 1.00 89.56 201 PRO A O 1
ATOM 1487 N N . ALA A 1 202 ? 10.401 5.663 -8.238 1.00 91.25 202 ALA A N 1
ATOM 1488 C CA . ALA A 1 202 ? 9.743 4.570 -8.948 1.00 91.25 202 ALA A CA 1
ATOM 1489 C C . ALA A 1 202 ? 9.252 3.481 -7.987 1.00 91.25 202 ALA A C 1
ATOM 1491 O O . ALA A 1 202 ? 9.941 3.100 -7.041 1.00 91.25 202 ALA A O 1
ATOM 1492 N N . LEU A 1 203 ? 8.058 2.949 -8.263 1.00 92.19 203 LEU A N 1
ATOM 1493 C CA . LEU A 1 203 ? 7.514 1.766 -7.600 1.00 92.19 203 LEU A CA 1
ATOM 1494 C C . LEU A 1 203 ? 7.572 0.577 -8.562 1.00 92.19 203 LEU A C 1
ATOM 1496 O O . LEU A 1 203 ? 6.905 0.569 -9.595 1.00 92.19 203 LEU A O 1
ATOM 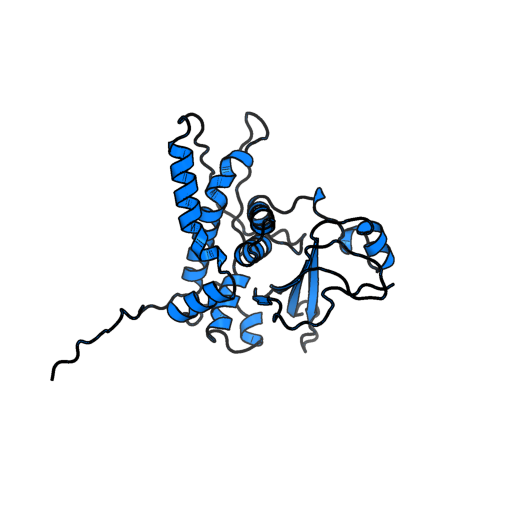1500 N N . ILE A 1 204 ? 8.321 -0.457 -8.195 1.00 93.56 204 ILE A N 1
ATOM 1501 C CA . ILE A 1 204 ? 8.290 -1.753 -8.872 1.00 93.56 204 ILE A CA 1
ATOM 1502 C C . ILE A 1 204 ? 7.298 -2.636 -8.138 1.00 93.56 204 ILE A C 1
ATOM 1504 O O . ILE A 1 204 ? 7.414 -2.803 -6.928 1.00 93.56 204 ILE A O 1
ATOM 1508 N N . LEU A 1 205 ? 6.372 -3.254 -8.866 1.00 94.19 205 LEU A N 1
ATOM 1509 C CA . LEU A 1 205 ? 5.504 -4.297 -8.331 1.00 94.19 205 LEU A CA 1
ATOM 1510 C C . LEU A 1 205 ? 5.762 -5.612 -9.050 1.00 94.19 205 LEU A C 1
ATOM 1512 O O . LEU A 1 205 ? 5.767 -5.679 -10.280 1.00 94.19 205 LEU A O 1
ATOM 1516 N N . ILE A 1 206 ? 5.945 -6.664 -8.264 1.00 93.12 206 ILE A N 1
ATOM 1517 C CA . ILE A 1 206 ? 6.187 -8.021 -8.735 1.00 93.12 206 ILE A CA 1
ATOM 1518 C C . ILE A 1 206 ? 5.096 -8.904 -8.152 1.00 93.12 206 ILE A C 1
ATOM 1520 O O . ILE A 1 206 ? 4.825 -8.860 -6.954 1.00 93.12 206 ILE A O 1
ATOM 1524 N N . SER A 1 207 ? 4.482 -9.724 -8.997 1.00 90.75 207 SER A N 1
ATOM 1525 C CA . SER A 1 207 ? 3.596 -10.789 -8.551 1.00 90.75 207 SER A CA 1
ATOM 1526 C C . SER A 1 207 ? 4.020 -12.101 -9.181 1.00 90.75 207 SER A C 1
ATOM 1528 O O . SER A 1 207 ? 4.433 -12.143 -10.342 1.00 90.75 207 SER A O 1
ATOM 1530 N N . ALA A 1 208 ? 3.935 -13.163 -8.394 1.00 89.38 208 ALA A N 1
ATOM 1531 C CA . ALA A 1 208 ? 4.242 -14.514 -8.818 1.00 89.38 208 ALA A CA 1
ATOM 1532 C C . ALA A 1 208 ? 3.418 -15.511 -8.002 1.00 89.38 208 ALA A C 1
ATOM 1534 O O . ALA A 1 208 ? 2.787 -15.155 -7.010 1.00 89.38 208 ALA A O 1
ATOM 1535 N N . PHE A 1 209 ? 3.419 -16.762 -8.444 1.00 86.50 209 PHE A N 1
ATOM 1536 C CA . PHE A 1 209 ? 2.734 -17.861 -7.779 1.00 86.50 209 PHE A CA 1
ATOM 1537 C C . PHE A 1 209 ? 3.777 -18.762 -7.129 1.00 86.50 209 PHE A C 1
ATOM 1539 O O . PHE A 1 209 ? 4.774 -19.108 -7.767 1.00 86.50 209 PHE A O 1
ATOM 1546 N N . SER A 1 210 ? 3.569 -19.149 -5.873 1.00 79.88 210 SER A N 1
ATOM 1547 C CA . SER A 1 210 ? 4.310 -20.275 -5.311 1.00 79.88 210 SER A CA 1
ATOM 1548 C C . SER A 1 210 ? 3.631 -21.586 -5.708 1.00 79.88 210 SER A C 1
ATOM 1550 O O . SER A 1 210 ? 2.412 -21.659 -5.895 1.00 79.88 210 SER A O 1
ATOM 1552 N N . LYS A 1 211 ? 4.445 -22.628 -5.900 1.00 69.69 211 LYS A N 1
ATOM 1553 C CA . LYS A 1 211 ? 3.962 -23.958 -6.270 1.00 69.69 211 LYS A CA 1
ATOM 1554 C C . LYS A 1 211 ? 3.201 -24.531 -5.072 1.00 69.69 211 LYS A C 1
ATOM 1556 O O . LYS A 1 211 ? 3.820 -24.876 -4.068 1.00 69.69 211 LYS A O 1
ATOM 1561 N N . ALA A 1 212 ? 1.876 -24.611 -5.163 1.00 57.81 212 ALA A N 1
ATOM 1562 C CA . ALA A 1 212 ? 1.113 -25.456 -4.257 1.00 57.81 212 ALA A CA 1
ATOM 1563 C C . ALA A 1 212 ? 1.486 -26.916 -4.558 1.00 57.81 212 ALA A C 1
ATOM 1565 O O . ALA A 1 212 ? 1.711 -27.271 -5.714 1.00 57.81 212 ALA A O 1
ATOM 1566 N N . GLY A 1 213 ? 1.582 -27.769 -3.540 1.00 54.53 213 GLY A N 1
ATOM 1567 C CA . GLY A 1 213 ? 1.894 -29.194 -3.713 1.00 54.53 213 GLY A CA 1
ATOM 1568 C C . GLY A 1 213 ? 0.799 -30.013 -4.416 1.00 54.53 213 GLY A C 1
ATOM 1569 O O . GLY A 1 213 ? 0.828 -31.234 -4.320 1.00 54.53 213 GLY A O 1
ATOM 1570 N N . SER A 1 214 ? -0.176 -29.373 -5.072 1.00 53.97 214 SER A N 1
ATOM 1571 C CA . SER A 1 214 ? -1.292 -30.016 -5.764 1.00 53.97 214 SER A CA 1
ATOM 1572 C C . SER A 1 214 ? -1.230 -29.767 -7.274 1.00 53.97 214 SER A C 1
ATOM 1574 O O . SER A 1 214 ? -0.820 -28.702 -7.731 1.00 53.97 214 SER A O 1
ATOM 1576 N N . ASP A 1 215 ? -1.677 -30.752 -8.054 1.00 55.12 215 ASP A N 1
ATOM 1577 C CA . ASP A 1 215 ? -1.678 -30.746 -9.528 1.00 55.12 215 ASP A CA 1
ATOM 1578 C C . ASP A 1 215 ? -2.658 -29.734 -10.161 1.00 55.12 215 ASP A C 1
ATOM 1580 O O . ASP A 1 215 ? -2.872 -29.741 -11.374 1.00 55.12 215 ASP A O 1
ATOM 1584 N N . ASN A 1 216 ? -3.270 -28.851 -9.364 1.00 51.84 216 ASN A N 1
ATOM 1585 C CA . ASN A 1 216 ? -4.209 -27.855 -9.857 1.00 51.84 216 ASN A CA 1
ATOM 1586 C C . ASN A 1 216 ? -3.480 -26.526 -10.121 1.00 51.84 216 ASN A C 1
ATOM 1588 O O . ASN A 1 216 ? -3.109 -25.810 -9.192 1.00 51.84 216 ASN A O 1
ATOM 1592 N N . VAL A 1 217 ? -3.260 -26.200 -11.397 1.00 47.25 217 VAL A N 1
ATOM 1593 C CA . VAL A 1 217 ? -2.475 -25.031 -11.848 1.00 47.25 217 VAL A CA 1
ATOM 1594 C C . VAL A 1 217 ? -3.099 -23.699 -11.395 1.00 47.25 217 VAL A C 1
ATOM 1596 O O . VAL A 1 217 ? -2.369 -22.741 -11.143 1.00 47.25 217 VAL A O 1
ATOM 1599 N N . ASP A 1 218 ? -4.420 -23.668 -11.185 1.00 48.41 218 ASP A N 1
ATOM 1600 C CA . ASP A 1 218 ? -5.163 -22.501 -10.686 1.00 48.41 218 ASP A CA 1
ATOM 1601 C C . ASP A 1 218 ? -5.156 -22.367 -9.148 1.00 48.41 218 ASP A C 1
ATOM 1603 O O . ASP A 1 218 ? -5.641 -21.376 -8.609 1.00 48.41 218 ASP A O 1
ATOM 1607 N N . ALA A 1 219 ? -4.574 -23.331 -8.419 1.00 54.06 219 ALA A N 1
ATOM 1608 C CA . ALA A 1 219 ? -4.475 -23.323 -6.952 1.00 54.06 219 ALA A CA 1
ATOM 1609 C C . ALA A 1 219 ? -3.153 -22.727 -6.421 1.00 54.06 219 ALA A C 1
ATOM 1611 O O . ALA A 1 219 ? -2.824 -22.869 -5.240 1.00 54.06 219 ALA A O 1
ATOM 1612 N N . GLY A 1 220 ? -2.356 -22.090 -7.285 1.00 61.38 220 GLY A N 1
ATOM 1613 C CA . GLY A 1 220 ? -1.098 -21.457 -6.893 1.00 61.38 220 GLY A CA 1
ATOM 1614 C C . GLY A 1 220 ? -1.320 -20.300 -5.914 1.00 61.38 220 GLY A C 1
ATOM 1615 O O . GLY A 1 220 ? -2.159 -19.429 -6.137 1.00 61.38 220 GLY A O 1
ATOM 1616 N N . ARG A 1 221 ? -0.524 -20.242 -4.843 1.00 80.19 221 ARG A N 1
ATOM 1617 C CA . ARG A 1 221 ? -0.575 -19.134 -3.876 1.00 80.19 221 ARG A CA 1
ATOM 1618 C C . ARG A 1 221 ? 0.090 -17.904 -4.500 1.00 80.19 221 ARG A C 1
ATOM 1620 O O . ARG A 1 221 ? 1.320 -17.827 -4.586 1.00 80.19 221 ARG A O 1
ATOM 1627 N N . LYS A 1 222 ? -0.723 -16.973 -5.007 1.00 85.69 222 LYS A N 1
ATOM 1628 C CA . LYS A 1 222 ? -0.271 -15.697 -5.588 1.00 85.69 222 LYS A CA 1
ATOM 1629 C C . LYS A 1 222 ? 0.314 -14.827 -4.483 1.00 85.69 222 LYS A C 1
ATOM 1631 O O . LYS A 1 222 ? -0.363 -14.554 -3.510 1.00 85.69 222 LYS A O 1
ATOM 1636 N N . TRP A 1 223 ? 1.525 -14.322 -4.635 1.00 89.56 223 TRP A N 1
ATOM 1637 C CA . TRP A 1 223 ? 2.105 -13.329 -3.732 1.00 89.56 223 TRP A CA 1
ATOM 1638 C C . TRP A 1 223 ? 2.476 -12.061 -4.497 1.00 89.56 223 TRP A C 1
ATOM 1640 O O . TRP A 1 223 ? 2.591 -12.059 -5.729 1.00 89.56 223 TRP A O 1
ATOM 1650 N N . GLY A 1 224 ? 2.609 -10.963 -3.756 1.00 91.19 224 GLY A N 1
ATOM 1651 C CA . GLY A 1 224 ? 2.947 -9.648 -4.286 1.00 91.19 224 GLY A CA 1
ATOM 1652 C C . GLY A 1 224 ? 4.035 -8.972 -3.461 1.00 91.19 224 GLY A C 1
ATOM 1653 O O . GLY A 1 224 ? 3.939 -8.900 -2.237 1.00 91.19 224 GLY A O 1
ATOM 1654 N N . LEU A 1 225 ? 5.042 -8.435 -4.144 1.00 93.19 225 LEU A N 1
ATOM 1655 C CA . LEU A 1 225 ? 6.130 -7.645 -3.575 1.00 93.19 225 LEU A CA 1
ATOM 1656 C C . LEU A 1 225 ? 6.166 -6.275 -4.253 1.00 93.19 225 LEU A C 1
ATOM 1658 O O . LEU A 1 225 ? 5.902 -6.167 -5.451 1.00 93.19 225 LEU A O 1
ATOM 1662 N N . GLY A 1 226 ? 6.502 -5.239 -3.497 1.00 92.88 226 GLY A N 1
ATOM 1663 C CA . GLY A 1 226 ? 6.760 -3.906 -4.008 1.00 92.88 226 GLY A CA 1
ATOM 1664 C C . GLY A 1 226 ? 8.111 -3.374 -3.554 1.00 92.88 226 GLY A C 1
ATOM 1665 O O . GLY A 1 226 ? 8.532 -3.620 -2.427 1.00 92.88 226 GLY A O 1
ATOM 1666 N N . VAL A 1 227 ? 8.784 -2.642 -4.435 1.00 91.69 227 VAL A N 1
ATOM 1667 C CA . VAL A 1 227 ? 10.021 -1.915 -4.135 1.00 91.69 227 VAL A CA 1
ATOM 1668 C C . VAL A 1 227 ? 9.808 -0.464 -4.522 1.00 91.69 227 VAL A C 1
ATOM 1670 O O . VAL A 1 227 ? 9.581 -0.173 -5.694 1.00 91.69 227 VAL A O 1
ATOM 1673 N N . LEU A 1 228 ? 9.863 0.435 -3.546 1.00 89.88 228 LEU A N 1
ATOM 1674 C CA . LEU A 1 228 ? 9.802 1.874 -3.763 1.00 89.88 228 LEU A CA 1
ATOM 1675 C C . LEU A 1 228 ? 11.213 2.446 -3.659 1.00 89.88 228 LEU A C 1
ATOM 1677 O O . LEU A 1 228 ? 11.842 2.323 -2.612 1.00 89.88 228 LEU A O 1
ATOM 1681 N N . THR A 1 229 ? 11.687 3.072 -4.726 1.00 88.00 229 THR A N 1
ATOM 1682 C CA . THR A 1 229 ? 12.951 3.816 -4.773 1.00 88.00 229 THR A CA 1
ATOM 1683 C C . THR A 1 229 ? 12.652 5.299 -4.944 1.00 88.00 229 THR A C 1
ATOM 1685 O O . THR A 1 229 ? 11.702 5.664 -5.638 1.00 88.00 229 THR A O 1
ATOM 1688 N N . GLU A 1 230 ? 13.441 6.159 -4.303 1.00 84.88 230 GLU A N 1
ATOM 1689 C CA . GLU A 1 230 ? 13.362 7.614 -4.501 1.00 84.88 230 GLU A CA 1
ATOM 1690 C C . GLU A 1 230 ? 14.139 8.078 -5.741 1.00 84.88 230 GLU A C 1
ATOM 1692 O O . GLU A 1 230 ? 13.875 9.159 -6.265 1.00 84.88 230 GLU A O 1
ATOM 1697 N N . ASP A 1 231 ? 15.022 7.220 -6.253 1.00 84.62 231 ASP A N 1
ATOM 1698 C CA . ASP A 1 231 ? 15.837 7.460 -7.436 1.00 84.62 231 ASP A CA 1
ATOM 1699 C C . ASP A 1 231 ? 15.370 6.596 -8.618 1.00 84.62 231 ASP A C 1
ATOM 1701 O O . ASP A 1 231 ? 14.878 5.475 -8.438 1.00 84.62 231 ASP A O 1
ATOM 1705 N N . GLY A 1 232 ? 15.559 7.103 -9.837 1.00 84.25 232 GLY A N 1
ATOM 1706 C CA . GLY A 1 232 ? 15.304 6.344 -11.062 1.00 84.25 232 GLY A CA 1
ATOM 1707 C C . GLY A 1 232 ? 16.350 5.253 -11.319 1.00 84.25 232 GLY A C 1
ATOM 1708 O O . GLY A 1 232 ? 17.406 5.222 -10.688 1.00 84.25 232 GLY A O 1
ATOM 1709 N N . PHE A 1 233 ? 16.071 4.351 -12.265 1.00 86.31 233 PHE A N 1
ATOM 1710 C CA . PHE A 1 233 ? 16.965 3.227 -12.552 1.00 86.31 233 PHE A CA 1
ATOM 1711 C C . PHE A 1 233 ? 18.224 3.661 -13.305 1.00 86.31 233 PHE A C 1
ATOM 1713 O O . PHE A 1 233 ? 18.168 4.379 -14.304 1.00 86.31 233 PHE A O 1
ATOM 1720 N N . GLU A 1 234 ? 19.367 3.154 -12.855 1.00 84.69 234 GLU A N 1
ATOM 1721 C CA . GLU A 1 234 ? 20.666 3.326 -13.494 1.00 84.69 234 GLU A CA 1
ATOM 1722 C C . GLU A 1 234 ? 21.274 1.960 -13.811 1.00 84.69 234 GLU A C 1
ATOM 1724 O O . GLU A 1 234 ? 21.319 1.072 -12.959 1.00 84.69 234 GLU A O 1
ATOM 1729 N N . ASN A 1 235 ? 21.730 1.786 -15.051 1.00 81.81 235 ASN A N 1
ATOM 1730 C CA . ASN A 1 235 ? 22.459 0.595 -15.467 1.00 81.81 235 ASN A CA 1
ATOM 1731 C C . ASN A 1 235 ? 23.934 0.777 -15.095 1.00 81.81 235 ASN A C 1
ATOM 1733 O O . ASN A 1 235 ? 24.676 1.462 -15.803 1.00 81.81 235 ASN A O 1
ATOM 1737 N N . LYS A 1 236 ? 24.319 0.257 -13.928 1.00 81.88 236 LYS A N 1
ATOM 1738 C CA . LYS A 1 236 ? 25.665 0.388 -13.364 1.00 81.88 236 LYS A CA 1
ATOM 1739 C C . LYS A 1 236 ? 26.033 -0.865 -12.582 1.00 81.88 236 LYS A C 1
ATOM 1741 O O . LYS A 1 236 ? 25.237 -1.385 -11.804 1.00 81.88 236 LYS A O 1
ATOM 1746 N N . ASP A 1 237 ? 27.302 -1.243 -12.670 1.00 81.25 237 ASP A N 1
ATOM 1747 C CA . ASP A 1 237 ? 27.872 -2.430 -12.013 1.00 81.25 237 ASP A CA 1
ATOM 1748 C C . ASP A 1 237 ? 28.120 -2.224 -10.506 1.00 81.25 237 ASP A C 1
ATOM 1750 O O . ASP A 1 237 ? 28.831 -2.985 -9.851 1.00 81.25 237 ASP A O 1
ATOM 1754 N N . THR A 1 238 ? 27.550 -1.162 -9.940 1.00 81.81 238 THR A N 1
ATOM 1755 C CA . THR A 1 238 ? 27.694 -0.755 -8.545 1.00 81.81 238 THR A CA 1
ATOM 1756 C C . THR A 1 238 ? 26.332 -0.441 -7.969 1.00 81.81 238 THR A C 1
ATOM 1758 O O . THR A 1 238 ? 25.472 0.100 -8.666 1.00 81.81 238 THR A O 1
ATOM 1761 N N . PHE A 1 239 ? 26.155 -0.699 -6.678 1.00 81.38 239 PHE A N 1
ATOM 1762 C CA . PHE A 1 239 ? 24.939 -0.277 -6.012 1.00 81.38 239 PHE A CA 1
ATOM 1763 C C . PHE A 1 239 ? 24.777 1.247 -6.031 1.00 81.38 239 PHE A C 1
ATOM 1765 O O . PHE A 1 239 ? 25.750 1.994 -5.913 1.00 81.38 239 PHE A O 1
ATOM 1772 N N . TYR A 1 240 ? 23.532 1.694 -6.136 1.00 80.12 240 TYR A N 1
ATOM 1773 C CA . TYR A 1 240 ? 23.154 3.101 -6.093 1.00 80.12 240 TYR A CA 1
ATOM 1774 C C . TYR A 1 240 ? 21.838 3.285 -5.321 1.00 80.12 240 TYR A C 1
ATOM 1776 O O . TYR A 1 240 ? 21.279 2.328 -4.767 1.00 80.12 240 TYR A O 1
ATOM 1784 N N . GLY A 1 241 ? 21.377 4.533 -5.264 1.00 76.44 241 GLY A N 1
ATOM 1785 C CA . GLY A 1 241 ? 20.174 4.945 -4.550 1.00 76.44 241 GLY A CA 1
ATOM 1786 C C . GLY A 1 241 ? 20.486 5.562 -3.189 1.00 76.44 241 GLY A C 1
ATOM 1787 O O . GLY A 1 241 ? 21.480 5.232 -2.540 1.00 76.44 241 GLY A O 1
ATOM 1788 N N . SER A 1 242 ? 19.632 6.486 -2.776 1.00 72.06 242 SER A N 1
ATOM 1789 C CA . SER A 1 242 ? 19.709 7.198 -1.500 1.00 72.06 242 SER A CA 1
ATOM 1790 C C . SER A 1 242 ? 18.860 6.536 -0.413 1.00 72.06 242 SER A C 1
ATOM 1792 O O . SER A 1 242 ? 19.249 6.517 0.758 1.00 72.06 242 SER A O 1
ATOM 1794 N N . SER A 1 243 ? 17.725 5.957 -0.803 1.00 74.25 243 SER A N 1
ATOM 1795 C CA . SER A 1 243 ? 16.805 5.240 0.071 1.00 74.25 243 SER A CA 1
ATOM 1796 C C . SER A 1 243 ? 15.923 4.281 -0.739 1.00 74.25 243 SER A C 1
ATOM 1798 O O . SER A 1 243 ? 15.751 4.426 -1.953 1.00 74.25 243 SER A O 1
ATOM 1800 N N . GLY A 1 244 ? 15.355 3.279 -0.068 1.00 78.69 244 GLY A N 1
ATOM 1801 C CA . GLY A 1 244 ? 14.388 2.380 -0.683 1.00 78.69 244 GLY A CA 1
ATOM 1802 C C . GLY A 1 244 ? 13.542 1.655 0.354 1.00 78.69 244 GLY A C 1
ATOM 1803 O O . GLY A 1 244 ? 13.996 1.392 1.466 1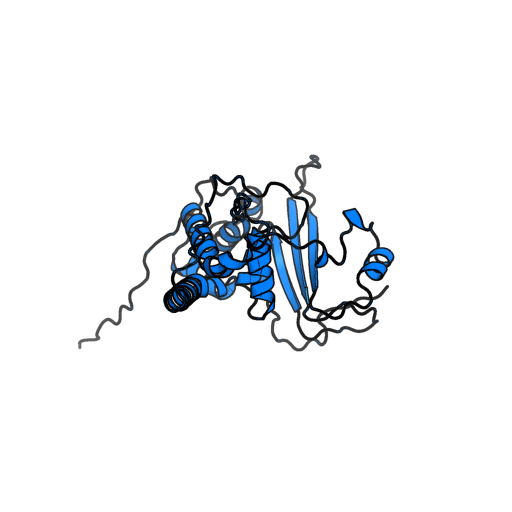.00 78.69 244 GLY A O 1
ATOM 1804 N N . PHE A 1 245 ? 12.307 1.329 -0.007 1.00 84.88 245 PHE A N 1
ATOM 1805 C CA . PHE A 1 245 ? 11.356 0.639 0.857 1.00 84.88 245 PHE A CA 1
ATOM 1806 C C . PHE A 1 245 ? 10.887 -0.649 0.187 1.00 84.88 245 PHE A C 1
ATOM 1808 O O . PHE A 1 245 ? 10.521 -0.647 -0.987 1.00 84.88 245 PHE A O 1
ATOM 1815 N N . LEU A 1 246 ? 10.862 -1.748 0.940 1.00 90.19 246 LEU A N 1
ATOM 1816 C CA . LEU A 1 246 ? 10.394 -3.046 0.456 1.00 90.19 246 LEU A CA 1
ATOM 1817 C C . LEU A 1 246 ? 9.051 -3.370 1.106 1.00 90.19 246 LEU A C 1
ATOM 1819 O O . LEU A 1 246 ? 8.970 -3.407 2.329 1.00 90.19 246 LEU A O 1
ATOM 1823 N N . CYS A 1 247 ? 7.995 -3.616 0.334 1.00 91.19 247 CYS A N 1
ATOM 1824 C CA . CYS A 1 247 ? 6.700 -4.032 0.874 1.00 91.19 247 CYS A CA 1
ATOM 1825 C C . CYS A 1 247 ? 6.274 -5.415 0.393 1.00 91.19 247 CYS A C 1
ATOM 1827 O O . CYS A 1 247 ? 6.364 -5.740 -0.787 1.00 91.19 247 CYS A O 1
ATOM 1829 N N . ALA A 1 248 ? 5.706 -6.205 1.300 1.00 92.50 248 ALA A N 1
ATOM 1830 C CA . ALA A 1 248 ? 4.757 -7.237 0.907 1.00 92.50 248 ALA A CA 1
ATOM 1831 C C . ALA A 1 248 ? 3.425 -6.543 0.587 1.00 92.50 248 ALA A C 1
ATOM 1833 O O . ALA A 1 248 ? 2.954 -5.723 1.376 1.00 92.50 248 ALA A O 1
ATOM 1834 N N . THR A 1 249 ? 2.848 -6.822 -0.582 1.00 90.94 249 THR A N 1
ATOM 1835 C CA . THR A 1 249 ? 1.602 -6.186 -1.055 1.00 90.94 249 THR A CA 1
ATOM 1836 C C . THR A 1 249 ? 0.426 -7.155 -1.135 1.00 90.94 249 THR A C 1
ATOM 1838 O O . THR A 1 249 ? -0.716 -6.710 -1.260 1.00 90.94 249 THR A O 1
ATOM 1841 N N . TYR A 1 250 ? 0.689 -8.464 -1.081 1.00 89.56 250 TYR A N 1
ATOM 1842 C CA . TYR A 1 250 ? -0.326 -9.516 -1.088 1.00 89.56 250 TYR A CA 1
ATOM 1843 C C . TYR A 1 250 ? 0.268 -10.868 -0.645 1.00 89.56 250 TYR A C 1
ATOM 1845 O O . TYR A 1 250 ? 1.394 -11.174 -1.058 1.00 89.56 250 TYR A O 1
ATOM 1853 N N . PRO A 1 251 ? -0.461 -11.700 0.129 1.00 87.06 251 PRO A N 1
ATOM 1854 C CA . PRO A 1 251 ? -1.823 -11.496 0.650 1.00 87.06 251 PRO A CA 1
ATOM 1855 C C . PRO A 1 251 ? -1.869 -10.568 1.866 1.00 87.06 251 PRO A C 1
ATOM 18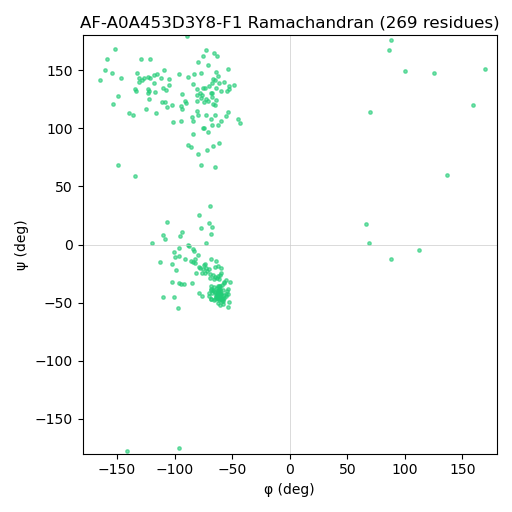57 O O . PRO A 1 251 ? -2.899 -9.975 2.151 1.00 87.06 251 PRO A O 1
ATOM 1860 N N . ILE A 1 252 ? -0.734 -10.391 2.540 1.00 91.12 252 ILE A N 1
ATOM 1861 C CA . ILE A 1 252 ? -0.570 -9.508 3.692 1.00 91.12 252 ILE A CA 1
ATOM 1862 C C . ILE A 1 252 ? 0.179 -8.257 3.256 1.00 91.12 252 ILE A C 1
ATOM 1864 O O . ILE A 1 252 ? 1.191 -8.342 2.554 1.00 91.12 252 ILE A O 1
ATOM 1868 N N . PHE A 1 253 ? -0.277 -7.098 3.722 1.00 93.69 253 PHE A N 1
ATOM 1869 C CA . PHE A 1 253 ? 0.511 -5.881 3.613 1.00 93.69 253 PHE A CA 1
ATOM 1870 C C . PHE A 1 253 ? 1.570 -5.799 4.711 1.00 93.69 253 PHE A C 1
ATOM 1872 O O . PHE A 1 253 ? 1.247 -5.898 5.892 1.00 93.69 253 PHE A O 1
ATOM 1879 N N . ARG A 1 254 ? 2.829 -5.550 4.359 1.00 91.81 254 ARG A N 1
ATOM 1880 C CA . ARG A 1 254 ? 3.867 -5.244 5.350 1.00 91.81 254 ARG A CA 1
ATOM 1881 C C . ARG A 1 254 ? 4.900 -4.316 4.756 1.00 91.81 254 ARG A C 1
ATOM 1883 O O . ARG A 1 254 ? 5.461 -4.637 3.714 1.00 91.81 254 ARG A O 1
ATOM 1890 N N . MET A 1 255 ? 5.186 -3.214 5.438 1.00 88.06 255 MET A N 1
ATOM 1891 C CA . MET A 1 255 ? 6.283 -2.329 5.069 1.00 88.06 255 MET A CA 1
ATOM 1892 C C . MET A 1 255 ? 7.557 -2.762 5.798 1.00 88.06 255 MET A C 1
ATOM 1894 O O . MET A 1 255 ? 7.576 -2.851 7.023 1.00 88.06 255 MET A O 1
ATOM 1898 N N . LEU A 1 256 ? 8.620 -3.043 5.051 1.00 83.12 256 LEU A N 1
ATOM 1899 C CA . LEU A 1 256 ? 9.947 -3.325 5.583 1.00 83.12 256 LEU A CA 1
ATOM 1900 C C . LEU A 1 256 ? 10.781 -2.057 5.420 1.00 83.12 256 LEU A C 1
ATOM 1902 O O . LEU A 1 256 ? 11.157 -1.667 4.312 1.00 83.12 256 LEU A O 1
ATOM 1906 N N . LEU A 1 257 ? 10.998 -1.381 6.545 1.00 71.62 257 LEU A N 1
ATOM 1907 C CA . LEU A 1 257 ? 11.823 -0.184 6.608 1.00 71.62 257 LEU A CA 1
ATOM 1908 C C . LEU A 1 257 ? 13.310 -0.574 6.568 1.00 71.62 257 LEU A C 1
ATOM 1910 O O . LEU A 1 257 ? 13.677 -1.620 7.115 1.00 71.62 257 LEU A O 1
ATOM 1914 N N . PRO A 1 258 ? 14.178 0.263 5.976 1.00 68.88 258 PRO A N 1
ATOM 1915 C CA . PRO A 1 258 ? 15.622 0.089 6.080 1.00 68.88 258 PRO A CA 1
ATOM 1916 C C . PRO A 1 258 ? 16.055 -0.021 7.545 1.00 68.88 258 PRO A C 1
ATOM 1918 O O . PRO A 1 258 ? 15.657 0.791 8.377 1.00 68.88 258 PRO A O 1
ATOM 1921 N N . SER A 1 259 ? 16.911 -0.993 7.867 1.00 64.75 259 SER A N 1
ATOM 1922 C CA . SER A 1 259 ? 17.392 -1.232 9.237 1.00 64.75 259 SER A CA 1
ATOM 1923 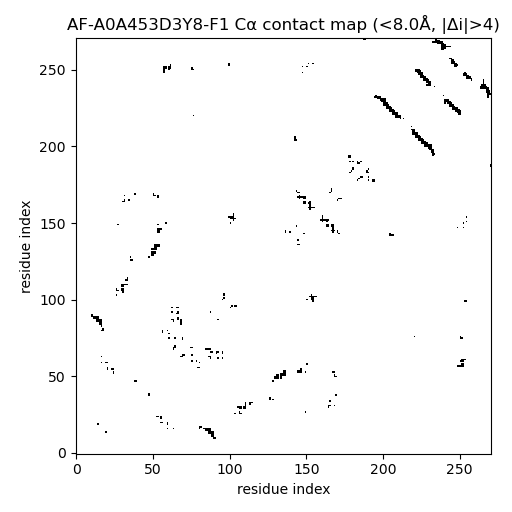C C . SER A 1 259 ? 18.399 -0.187 9.742 1.00 64.75 259 SER A C 1
ATOM 1925 O O . SER A 1 259 ? 18.916 -0.318 10.848 1.00 64.75 259 SER A O 1
ATOM 1927 N N . GLY A 1 260 ? 18.726 0.830 8.935 1.00 56.84 260 GLY A N 1
ATOM 1928 C CA . GLY A 1 260 ? 19.736 1.843 9.254 1.00 56.84 260 GLY A CA 1
ATOM 1929 C C . GLY A 1 260 ? 21.177 1.316 9.286 1.00 56.84 260 GLY A C 1
ATOM 1930 O O . GLY A 1 260 ? 22.095 2.092 9.542 1.00 56.84 260 GLY A O 1
ATOM 1931 N N . MET A 1 261 ? 21.408 0.025 9.013 1.00 48.88 261 MET A N 1
ATOM 1932 C CA . MET A 1 261 ? 22.758 -0.510 8.852 1.00 48.88 261 MET A CA 1
ATOM 1933 C C . MET A 1 261 ? 23.331 -0.066 7.506 1.00 48.88 261 MET A C 1
ATOM 1935 O O . MET A 1 261 ? 22.762 -0.329 6.451 1.00 48.88 261 MET A O 1
ATOM 1939 N N . THR A 1 262 ? 24.479 0.603 7.574 1.00 42.00 262 THR A N 1
ATOM 1940 C CA . THR A 1 262 ? 25.288 1.139 6.475 1.00 42.00 262 THR A CA 1
ATOM 1941 C C . THR A 1 262 ? 25.862 0.036 5.581 1.00 42.00 262 THR A C 1
ATOM 1943 O O . THR A 1 262 ? 27.072 -0.170 5.539 1.00 42.00 262 THR A O 1
ATOM 1946 N N . PHE A 1 263 ? 25.015 -0.696 4.862 1.00 41.91 263 PHE A N 1
ATOM 1947 C CA . PHE A 1 263 ? 25.436 -1.350 3.629 1.00 41.91 263 PHE A CA 1
ATOM 1948 C C . PHE A 1 263 ? 25.111 -0.415 2.472 1.00 41.91 263 PHE A C 1
ATOM 1950 O O . PHE A 1 263 ? 23.973 -0.009 2.257 1.00 41.91 263 PHE A O 1
ATOM 1957 N N . VAL A 1 264 ? 26.179 0.004 1.802 1.00 47.44 264 VAL A N 1
ATOM 1958 C CA . VAL A 1 264 ? 26.208 1.011 0.745 1.00 47.44 264 VAL A CA 1
ATOM 1959 C C . VAL A 1 264 ? 25.569 0.406 -0.505 1.00 47.44 264 VAL A C 1
ATOM 1961 O O . VAL A 1 264 ? 26.263 -0.129 -1.364 1.00 47.44 264 VAL A O 1
ATOM 1964 N N . GLY A 1 265 ? 24.237 0.415 -0.565 1.00 50.19 265 GLY A N 1
ATOM 1965 C CA . GLY A 1 265 ? 23.511 0.006 -1.756 1.00 50.19 265 GLY A CA 1
ATOM 1966 C C . GLY A 1 265 ? 22.058 -0.396 -1.551 1.00 50.19 265 GLY A C 1
ATOM 1967 O O . GLY A 1 265 ? 21.785 -1.368 -0.855 1.00 50.19 265 GLY A O 1
ATOM 1968 N N . TYR A 1 266 ? 21.137 0.307 -2.215 1.00 55.75 266 TYR A N 1
ATOM 1969 C CA . TYR A 1 266 ? 19.699 0.004 -2.172 1.00 55.75 266 TYR A CA 1
ATOM 1970 C C . TYR A 1 266 ? 19.223 -0.721 -3.432 1.00 55.75 266 TYR A C 1
ATOM 1972 O O . TYR A 1 266 ? 18.337 -1.571 -3.364 1.00 55.75 266 TYR A O 1
ATOM 1980 N N . VAL A 1 267 ? 19.836 -0.420 -4.578 1.00 55.78 267 VAL A N 1
ATOM 1981 C CA . VAL A 1 267 ? 19.496 -1.005 -5.875 1.00 55.78 267 VAL A CA 1
ATOM 1982 C C . VAL A 1 267 ? 20.782 -1.404 -6.599 1.00 55.78 267 VAL A C 1
ATOM 1984 O O . VAL A 1 267 ? 21.735 -0.630 -6.645 1.00 55.78 267 VAL A O 1
ATOM 1987 N N . LEU A 1 268 ? 20.811 -2.613 -7.166 1.00 56.44 268 LEU A N 1
ATOM 1988 C CA . LEU A 1 268 ? 21.834 -3.068 -8.112 1.00 56.44 268 LEU A CA 1
ATOM 1989 C C . LEU A 1 268 ? 21.133 -3.480 -9.400 1.00 56.44 268 LEU A C 1
ATOM 1991 O O . LEU A 1 268 ? 20.222 -4.309 -9.371 1.00 56.44 268 LEU A O 1
ATOM 1995 N N . CYS A 1 269 ? 21.549 -2.907 -10.523 1.00 60.09 269 CYS A N 1
ATOM 1996 C CA . CYS A 1 269 ? 20.987 -3.232 -11.824 1.00 60.09 269 CYS A CA 1
ATOM 1997 C C . CYS A 1 269 ? 22.111 -3.301 -12.863 1.00 60.09 269 CYS A C 1
ATOM 1999 O O . CYS A 1 269 ? 22.713 -2.283 -13.187 1.00 60.09 269 CYS A O 1
ATOM 2001 N N . HIS A 1 270 ? 22.353 -4.502 -13.382 1.00 46.72 270 HIS A N 1
ATOM 2002 C CA . HIS A 1 270 ? 23.340 -4.805 -14.419 1.00 46.72 270 HIS A CA 1
ATOM 2003 C C . HIS A 1 270 ? 22.651 -5.643 -15.507 1.00 46.72 270 HIS A C 1
ATOM 2005 O O . HIS A 1 270 ? 21.781 -6.458 -15.185 1.00 46.72 270 HIS A O 1
ATOM 2011 N N . ILE A 1 271 ? 23.010 -5.431 -16.778 1.00 50.97 271 ILE A N 1
ATOM 2012 C CA . ILE A 1 271 ? 22.543 -6.231 -17.933 1.00 50.97 271 ILE A CA 1
ATOM 2013 C C . ILE A 1 271 ? 23.514 -7.361 -18.242 1.00 50.97 271 ILE A C 1
ATOM 2015 O O . ILE A 1 271 ? 24.721 -7.066 -18.334 1.00 50.97 271 ILE A O 1
#

Nearest PDB structures (foldseek):
  4xm4-assembly1_A  TM=3.235E-01  e=5.803E+00  Thermochaetoides thermophila

Solvent-accessible surface area (backbone atoms only — not comparable to full-atom values): 16125 Å² total; per-residue (Å²): 140,83,82,79,83,82,73,71,81,74,79,82,54,69,41,42,59,59,54,48,47,50,52,51,52,52,39,51,52,32,58,47,60,72,55,54,81,65,78,66,78,64,65,98,84,61,82,71,80,60,56,48,56,52,60,53,63,28,53,44,47,25,45,34,43,72,56,56,53,44,82,47,72,68,51,64,77,70,62,51,80,86,52,91,60,68,52,39,42,53,62,48,47,50,54,41,34,63,69,43,29,49,42,59,75,45,14,60,59,50,34,53,53,41,51,54,57,53,69,75,42,80,88,84,73,84,78,82,81,65,73,50,94,62,66,67,81,77,75,80,80,54,91,72,38,31,28,50,26,35,51,51,21,23,50,45,89,57,82,60,19,61,55,25,42,48,23,22,59,80,43,74,58,74,88,76,58,60,79,48,54,91,80,67,45,78,54,69,72,48,49,45,76,50,40,62,84,46,68,52,61,41,76,49,76,48,75,52,63,46,85,47,99,55,97,51,84,88,61,40,53,62,38,28,40,34,40,39,29,62,44,36,68,61,88,37,97,54,54,40,65,91,52,54,38,43,27,39,58,29,65,39,45,42,61,46,72,72,87,81,68,90,64,89,51,69,46,75,38,74,134

Foldseek 3Di:
DDDDDPPPDDQFDWAWLVNVVVLVQVLLCLQCVLVVVVQPPDDDPDPRDAFAGADQQQVSLQLCVQQCQQPDPVSLQPDDSPPGTDTHTPVSSVVSCVAFQVQSVCSNVSSVVSVVVVVVDDPPDDDDRDNDPHDYPPPPPDPLTLNLLQSVLRRDDDPCVVVSSVCSGPNDDPVLDQDDCVVQNDDPVSSCVRQPPDFAKDKDKDKDFDDDPDPDPVSTRIWMKIKIARTTDDADQDADGDAMWIWTRPPHTGIDHPPPPPPPHDDHHHD

Radius of gyration: 21.33 Å; Cα contacts (8 Å, |Δi|>4): 370; chains: 1; bounding box: 51×62×77 Å